Protein AF-A0A537ZJU5-F1 (afdb_monomer)

Foldseek 3Di:
DDDDDDDDDDDDDDDDDDDDDDDDDDDDDDDDDDDDDDDDDDDPDDDDDDDDDDDDDPDPDDDDPDDDDDDDDDDDPDPDPDDDDPPPVVVPPPPPPCDPDDPVQVVVQVVLVVLLVVLQCPDPVHWAWPDWDWDDDPLEIEIETETEDFPPDDPVNQVVSQVSSVVSSCVSPPRYHYDYHYDHDPLQVVLQVQLLVLLVPQPQFDDKDDWHWDQDPQAIETEIETEGAPPDDPVRQVVSVVSSFVSSCVRRVRHPYYHYHYDYPDDPWPWDWDPPPPCPQLQVLLCVLAVHGFPDWTWTQTPQFIEIETEHEDDPPDDPVNQVVSQVSSFVSCCVVCVRHRGYHYHYDD

Solvent-accessible surface area (backbone atoms only — not comparable to full-atom values): 22114 Å² total; per-residue (Å²): 136,87,84,86,89,84,90,84,89,84,82,88,83,89,85,88,84,81,88,83,90,81,84,88,77,91,82,75,93,75,80,79,81,81,81,80,90,85,79,84,78,82,74,79,82,77,83,85,81,74,95,72,92,80,86,81,80,94,68,93,69,81,83,78,85,83,80,79,84,88,81,89,87,78,85,84,83,91,79,83,87,74,92,77,84,75,79,71,66,72,71,73,68,65,76,78,68,84,62,79,74,53,75,69,54,46,52,54,39,52,55,48,46,53,45,35,51,54,35,41,72,69,40,85,78,76,68,54,72,82,41,80,45,68,47,76,60,87,95,34,42,35,37,48,37,32,32,47,39,64,78,76,48,53,73,66,55,48,47,53,53,39,52,51,45,45,49,34,32,34,72,68,37,76,72,45,49,69,47,70,45,80,40,60,40,68,66,51,54,53,49,41,52,52,39,52,56,31,33,65,67,35,82,74,54,75,46,78,45,76,70,43,54,44,78,62,92,90,36,32,36,36,39,34,36,36,27,31,65,63,86,56,51,72,66,60,49,47,53,48,49,54,51,25,42,51,39,23,42,74,74,36,79,74,43,74,44,65,50,79,42,85,40,65,43,74,72,90,58,80,55,41,81,53,79,90,68,84,55,61,70,56,42,50,53,38,25,74,76,68,76,41,66,58,77,41,78,47,45,28,37,41,91,83,32,31,33,38,41,36,31,39,73,45,65,78,85,55,52,68,69,58,53,48,52,51,45,53,51,50,41,51,52,45,45,71,78,33,79,67,42,63,47,64,49,74,45,81,42,101

Secondary structure (DSSP, 8-state):
-------------------------------PPPPPP-----PPPPP---S---PPP---PPPP-------------S--SS----SSGGGS-S----PPPPHHHHHHHHHHHHHHHHHHHT-SS---EEEEEEEEETTEEEEEEEEEE-TTS-HHHHHHHHHHHHHHHHHHSTTEEEEEEEEE-HHHHHHHHHHHHHHHTSTT--EEEEEEEEESSS-EEEEEEEEEETTS-HHHHHHHHHHHHHHHHHH-TTEEEEEEEEEEE-----PEEP-S---HHHHHHHHHHHSS--SEEEEEE-SS-EEEEEEEE--TTS-HHHHHHHHHHHHHHHHHH-TTEEEEEEEEE-

pLDDT: mean 72.36, std 24.66, range [26.44, 96.88]

Radius of gyration: 36.27 Å; Cα contacts (8 Å, |Δi|>4): 405; chains: 1; bounding box: 62×114×112 Å

Nearest PDB structures (foldseek):
  6h5v-assembly1_A  TM=9.365E-01  e=1.140E-04  Magnetospirillum gryphiswaldense
  6vda-assembly1_A-2  TM=8.876E-01  e=3.175E-05  Thermotoga maritima MSB8
  3w8g-assembly1_B  TM=9.034E-01  e=8.409E-05  Magnetospirillum gryphiswaldense MSR-1
  3w65-assembly1_A-2  TM=9.247E-01  e=1.288E-04  Magnetospirillum gryphiswaldense MSR-1
  6han-assembly2_B  TM=8.829E-01  e=1.140E-04  Magnetospirillum gryphiswaldense

Structure (mmCIF, N/CA/C/O backbone):
data_AF-A0A537ZJU5-F1
#
_entry.id   AF-A0A537ZJU5-F1
#
loop_
_atom_site.group_PDB
_atom_site.id
_atom_site.type_symbol
_atom_site.label_atom_id
_atom_site.label_alt_id
_atom_site.labe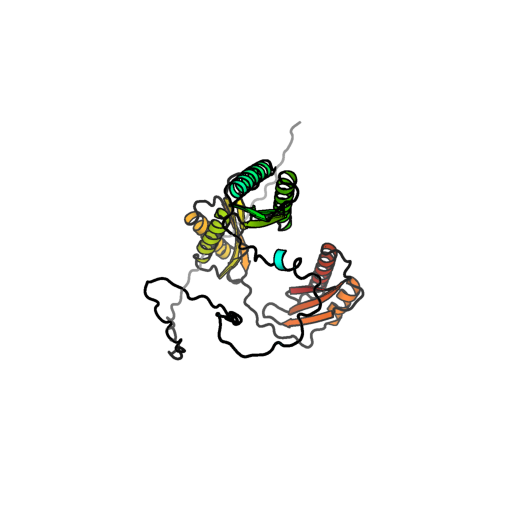l_comp_id
_atom_site.label_asym_id
_atom_site.label_entity_id
_atom_site.label_seq_id
_atom_site.pdbx_PDB_ins_code
_atom_site.Cartn_x
_atom_site.Cartn_y
_atom_site.Cartn_z
_atom_site.occupancy
_atom_site.B_iso_or_equiv
_atom_site.auth_seq_id
_atom_site.auth_comp_id
_atom_site.auth_asym_id
_atom_site.auth_atom_id
_atom_site.pdbx_PDB_model_num
ATOM 1 N N . MET A 1 1 ? 1.804 52.707 14.006 1.00 40.22 1 MET A N 1
ATOM 2 C CA . MET A 1 1 ? 1.531 53.106 15.400 1.00 40.22 1 MET A CA 1
ATOM 3 C C . MET A 1 1 ? 1.468 51.840 16.228 1.00 40.22 1 MET A C 1
ATOM 5 O O . MET A 1 1 ? 0.547 51.056 16.064 1.00 40.22 1 MET A O 1
ATOM 9 N N . ALA A 1 2 ? 2.530 51.597 16.991 1.00 36.91 2 ALA A N 1
ATOM 10 C CA . ALA A 1 2 ? 2.613 50.535 17.981 1.00 36.91 2 ALA A CA 1
ATOM 11 C C . A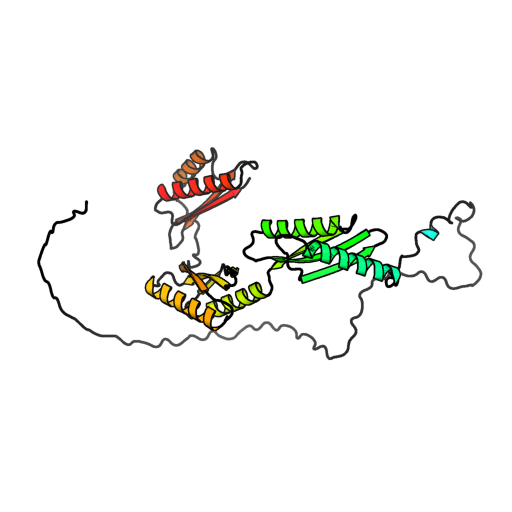LA A 1 2 ? 1.835 50.947 19.239 1.00 36.91 2 ALA A C 1
ATOM 13 O O . ALA A 1 2 ? 1.793 52.134 19.562 1.00 36.91 2 ALA A O 1
ATOM 14 N N . GLY A 1 3 ? 1.251 49.982 19.947 1.00 32.06 3 GLY A N 1
ATOM 15 C CA . GLY A 1 3 ? 0.570 50.247 21.210 1.00 32.06 3 GLY A CA 1
ATOM 16 C C . GLY A 1 3 ? -0.180 49.035 21.742 1.00 32.06 3 GLY A C 1
ATOM 17 O O . GLY A 1 3 ? -1.394 48.963 21.626 1.00 32.06 3 GLY A O 1
ATOM 18 N N . ASN A 1 4 ? 0.560 48.102 22.334 1.00 39.72 4 ASN A N 1
ATOM 19 C CA . ASN A 1 4 ? 0.069 47.287 23.446 1.00 39.72 4 ASN A CA 1
ATOM 20 C C . ASN A 1 4 ? 0.566 47.999 24.720 1.00 39.72 4 ASN A C 1
ATOM 22 O O . ASN A 1 4 ? 1.710 48.473 24.692 1.00 39.72 4 ASN A O 1
ATOM 26 N N . PRO A 1 5 ? -0.233 48.163 25.793 1.00 47.22 5 PRO A N 1
ATOM 27 C CA . PRO A 1 5 ? -0.086 47.226 26.920 1.00 47.22 5 PRO A CA 1
ATOM 28 C C . PRO A 1 5 ? -1.328 47.089 27.836 1.00 47.22 5 PRO A C 1
ATOM 30 O O . PRO A 1 5 ? -2.154 47.991 27.926 1.00 47.22 5 PRO A O 1
ATOM 33 N N . SER A 1 6 ? -1.412 46.008 28.624 1.00 37.28 6 SER A N 1
ATOM 34 C CA . SER A 1 6 ? -1.404 46.065 30.108 1.00 37.28 6 SER A CA 1
ATOM 35 C C . SER A 1 6 ? -1.845 44.749 30.781 1.00 37.28 6 SER A C 1
ATOM 37 O O . SER A 1 6 ? -2.956 44.264 30.626 1.00 37.28 6 SER A O 1
ATOM 39 N N . SER A 1 7 ? -0.890 44.190 31.529 1.00 36.06 7 SER A N 1
ATOM 40 C CA . SER A 1 7 ? -0.964 43.578 32.867 1.00 36.06 7 SER A CA 1
ATOM 41 C C . SER A 1 7 ? -2.297 43.091 33.464 1.00 36.06 7 SER A C 1
ATOM 43 O O . SER A 1 7 ? -3.188 43.886 33.749 1.00 36.06 7 SER A O 1
ATOM 45 N N . GLY A 1 8 ? -2.280 41.837 33.931 1.00 33.62 8 GLY A N 1
ATOM 46 C CA . GLY A 1 8 ? -3.095 41.349 35.048 1.00 33.62 8 GLY A CA 1
ATOM 47 C C . GLY A 1 8 ? -2.398 40.188 35.767 1.00 33.62 8 GLY A C 1
ATOM 48 O O . GLY A 1 8 ? -2.314 39.093 35.225 1.00 33.62 8 GLY A O 1
ATOM 49 N N . ARG A 1 9 ? -1.855 40.452 36.962 1.00 33.62 9 ARG A N 1
ATOM 50 C CA . ARG A 1 9 ? -1.320 39.461 37.914 1.00 33.62 9 ARG A CA 1
ATOM 51 C C . ARG A 1 9 ? -2.465 38.811 38.698 1.00 33.62 9 ARG A C 1
ATOM 53 O O . ARG A 1 9 ? -3.370 39.531 39.111 1.00 33.62 9 ARG A O 1
ATOM 60 N N . LEU A 1 10 ? -2.345 37.521 39.012 1.00 37.66 10 LEU A N 1
ATOM 61 C CA . LEU A 1 10 ? -2.965 36.895 40.184 1.00 37.66 10 LEU A CA 1
ATOM 62 C C . LEU A 1 10 ? -1.945 35.952 40.838 1.00 37.66 10 LEU A C 1
ATOM 64 O O . LEU A 1 10 ? -1.360 35.101 40.171 1.00 37.66 10 LEU A O 1
ATOM 68 N N . ASP A 1 11 ? -1.725 36.183 42.129 1.00 31.42 11 ASP A N 1
ATOM 69 C CA . ASP A 1 11 ? -0.874 35.435 43.054 1.00 31.42 11 ASP A CA 1
ATOM 70 C C . ASP A 1 11 ? -1.682 34.386 43.845 1.00 31.42 11 ASP A C 1
ATOM 72 O O . ASP A 1 11 ? -2.885 34.557 44.048 1.00 31.42 11 ASP A O 1
ATOM 76 N N . ALA A 1 12 ? -0.931 33.423 44.406 1.00 31.89 12 ALA A N 1
ATOM 77 C CA . ALA A 1 12 ? -1.243 32.503 45.517 1.00 31.89 12 ALA A CA 1
ATOM 78 C C . ALA A 1 12 ? -2.181 31.314 45.180 1.00 31.89 12 ALA A C 1
ATOM 80 O O . ALA A 1 12 ? -3.142 31.451 44.443 1.00 31.89 12 ALA A O 1
ATOM 81 N N . ASP A 1 13 ? -1.988 30.085 45.667 1.00 32.59 13 ASP A N 1
ATOM 82 C CA . ASP A 1 13 ? -1.399 29.674 46.939 1.00 32.59 13 ASP A CA 1
ATOM 83 C C . ASP A 1 13 ? -0.992 28.177 46.924 1.00 32.59 13 ASP A C 1
ATOM 85 O O . ASP A 1 13 ? -1.414 27.384 46.081 1.00 32.59 13 ASP A O 1
ATOM 89 N N . ALA A 1 14 ? -0.156 27.814 47.891 1.00 31.52 14 ALA A N 1
ATOM 90 C CA . ALA A 1 14 ? 0.509 26.536 48.129 1.00 31.52 14 ALA A CA 1
ATOM 91 C C . ALA A 1 14 ? -0.417 25.330 48.390 1.00 31.52 14 ALA A C 1
ATOM 93 O O . ALA A 1 14 ? -1.454 25.512 49.015 1.00 31.52 14 ALA A O 1
ATOM 94 N N . ARG A 1 15 ? 0.054 24.092 48.106 1.00 35.16 15 ARG A N 1
ATOM 95 C CA . ARG A 1 15 ? 0.118 22.958 49.073 1.00 35.16 15 ARG A CA 1
ATOM 96 C C . ARG A 1 15 ? 1.213 21.941 48.711 1.00 35.16 15 ARG A C 1
ATOM 98 O O . ARG A 1 15 ? 1.225 21.366 47.630 1.00 35.16 15 ARG A O 1
ATOM 105 N N . ARG A 1 16 ? 2.108 21.714 49.679 1.00 31.73 16 ARG A N 1
ATOM 106 C CA . ARG A 1 16 ? 2.991 20.544 49.825 1.00 31.73 16 ARG A CA 1
ATOM 107 C C . ARG A 1 16 ? 2.192 19.367 50.405 1.00 31.73 16 ARG A C 1
ATOM 109 O O . ARG A 1 16 ? 1.268 19.603 51.181 1.00 31.73 16 ARG A O 1
ATOM 116 N N . GLY A 1 17 ? 2.604 18.134 50.112 1.00 30.00 17 GLY A N 1
ATOM 117 C CA . GLY A 1 17 ? 2.069 16.922 50.741 1.00 30.00 17 GLY A CA 1
ATOM 118 C C . GLY A 1 17 ? 2.852 15.663 50.365 1.00 30.00 17 GLY A C 1
ATOM 119 O O . GLY A 1 17 ? 2.684 15.130 49.279 1.00 30.00 17 GLY A O 1
ATOM 120 N N . ASP A 1 18 ? 3.717 15.257 51.288 1.00 31.12 18 ASP A N 1
ATOM 121 C CA . ASP A 1 18 ? 4.691 14.163 51.316 1.00 31.12 18 ASP A CA 1
ATOM 122 C C . ASP A 1 18 ? 4.265 12.725 50.931 1.00 31.12 18 ASP A C 1
ATOM 124 O O . ASP A 1 18 ? 3.158 12.269 51.203 1.00 31.12 18 ASP A O 1
ATOM 128 N N . LEU A 1 19 ? 5.268 12.008 50.388 1.00 30.84 19 LEU A N 1
ATOM 129 C CA . LEU A 1 19 ? 5.725 10.630 50.669 1.00 30.84 19 LEU A CA 1
ATOM 130 C C . LEU A 1 19 ? 4.770 9.631 51.348 1.00 30.84 19 LEU A C 1
ATOM 132 O O . LEU A 1 19 ? 4.457 9.819 52.515 1.00 30.84 19 LEU A O 1
ATOM 136 N N . VAL A 1 20 ? 4.650 8.424 50.762 1.00 31.94 20 VAL A N 1
ATOM 137 C CA . VAL A 1 20 ? 4.879 7.141 51.474 1.00 31.94 20 VAL A CA 1
ATOM 138 C C . VAL A 1 20 ? 5.415 6.062 50.511 1.00 31.94 20 VAL A C 1
ATOM 140 O O . VAL A 1 20 ? 4.747 5.638 49.574 1.00 31.94 20 VAL A O 1
ATOM 143 N N . ARG A 1 21 ? 6.630 5.572 50.802 1.00 30.78 21 ARG A N 1
ATOM 144 C CA . ARG A 1 21 ? 7.165 4.258 50.395 1.00 30.78 21 ARG A CA 1
ATOM 145 C C . ARG A 1 21 ? 6.386 3.140 51.091 1.00 30.78 21 ARG A C 1
ATOM 147 O O . ARG A 1 21 ? 6.253 3.228 52.307 1.00 30.78 21 ARG A O 1
ATOM 154 N N . ALA A 1 22 ? 6.119 2.017 50.421 1.00 28.95 22 ALA A N 1
ATOM 155 C CA . ALA A 1 22 ? 6.292 0.694 51.039 1.00 28.95 22 ALA A CA 1
ATOM 156 C C . ALA A 1 22 ? 6.079 -0.485 50.073 1.00 28.95 22 ALA A C 1
ATOM 158 O O . ALA A 1 22 ? 4.985 -0.696 49.575 1.00 28.95 22 ALA A O 1
ATOM 159 N N . ARG A 1 23 ? 7.130 -1.316 50.039 1.00 30.62 23 ARG A N 1
ATOM 160 C CA . ARG A 1 23 ? 7.135 -2.788 50.101 1.00 30.62 23 ARG A CA 1
ATOM 161 C C . ARG A 1 23 ? 6.710 -3.569 48.861 1.00 30.62 23 ARG A C 1
ATOM 163 O O . ARG A 1 23 ? 5.580 -3.524 48.404 1.00 30.62 23 ARG A O 1
ATOM 170 N N . GLY A 1 24 ? 7.678 -4.353 48.393 1.00 27.22 24 GLY A N 1
ATOM 171 C CA . GLY A 1 24 ? 7.454 -5.411 47.434 1.00 27.22 24 GLY A CA 1
ATOM 172 C C . GLY A 1 24 ? 6.956 -6.690 48.080 1.00 27.22 24 GLY A C 1
ATOM 173 O O . GLY A 1 24 ? 6.956 -6.830 49.299 1.00 27.22 24 GLY A O 1
ATOM 174 N N . ASP A 1 25 ? 6.656 -7.637 47.204 1.00 31.52 25 ASP A N 1
ATOM 175 C CA . ASP A 1 25 ? 6.570 -9.046 47.523 1.00 31.52 25 ASP A CA 1
ATOM 176 C C . ASP A 1 25 ? 7.204 -9.847 46.384 1.00 31.52 25 ASP A C 1
ATOM 178 O O . ASP A 1 25 ? 6.814 -9.782 45.219 1.00 31.52 25 ASP A O 1
ATOM 182 N N . ARG A 1 26 ? 8.235 -10.611 46.756 1.00 32.78 26 ARG A N 1
ATOM 183 C CA . ARG A 1 26 ? 8.666 -11.808 46.035 1.00 32.78 26 ARG A CA 1
ATOM 184 C C . ARG A 1 26 ? 7.498 -12.784 46.061 1.00 32.78 26 ARG A C 1
ATOM 186 O O . ARG A 1 26 ? 6.978 -12.993 47.148 1.00 32.78 26 ARG A O 1
ATOM 193 N N . VAL A 1 27 ? 7.212 -13.491 44.964 1.00 30.20 27 VAL A N 1
ATOM 194 C CA . VAL A 1 27 ? 6.796 -14.906 45.021 1.00 30.20 27 VAL A CA 1
ATOM 195 C C . VAL A 1 27 ? 6.751 -15.554 43.622 1.00 30.20 27 VAL A C 1
ATOM 197 O O . VAL A 1 27 ? 5.966 -15.189 42.759 1.00 30.20 27 VAL A O 1
ATOM 200 N N . ARG A 1 28 ? 7.584 -16.599 43.499 1.00 33.75 28 ARG A N 1
ATOM 201 C CA . ARG A 1 28 ? 7.429 -17.848 42.724 1.00 33.75 28 ARG A CA 1
ATOM 202 C C . ARG A 1 28 ? 7.565 -17.821 41.198 1.00 33.75 28 ARG A C 1
ATOM 204 O O . ARG A 1 28 ? 6.594 -17.787 40.452 1.00 33.75 28 ARG A O 1
ATOM 211 N N . ASP A 1 29 ? 8.810 -18.078 40.799 1.00 34.44 29 ASP A N 1
ATOM 212 C CA . ASP A 1 29 ? 9.218 -19.195 39.933 1.00 34.44 29 ASP A CA 1
ATOM 213 C C . ASP A 1 29 ? 8.097 -20.228 39.677 1.00 34.44 29 ASP A C 1
ATOM 215 O O . ASP A 1 29 ? 7.763 -21.055 40.535 1.00 34.44 29 ASP A O 1
ATOM 219 N N . ARG A 1 30 ? 7.491 -20.152 38.487 1.00 35.62 30 ARG A N 1
ATOM 220 C CA . ARG A 1 30 ? 6.642 -21.206 37.930 1.00 35.62 30 ARG A CA 1
ATOM 221 C C . ARG A 1 30 ? 7.430 -21.922 36.845 1.00 35.62 30 ARG A C 1
ATOM 223 O O . ARG A 1 30 ? 7.590 -21.438 35.727 1.00 35.62 30 ARG A O 1
ATOM 230 N N . ARG A 1 31 ? 7.887 -23.114 37.223 1.00 32.75 31 ARG A N 1
ATOM 231 C CA . ARG A 1 31 ? 8.401 -24.166 36.350 1.00 32.75 31 ARG A CA 1
ATOM 232 C C . ARG A 1 31 ? 7.519 -24.322 35.110 1.00 32.75 31 ARG A C 1
ATOM 234 O O . ARG A 1 31 ? 6.306 -24.496 35.219 1.00 32.75 31 ARG A O 1
ATOM 241 N N . ARG A 1 32 ? 8.169 -24.297 33.946 1.00 32.56 32 ARG A N 1
ATOM 242 C CA . ARG A 1 32 ? 7.607 -24.683 32.647 1.00 32.56 32 ARG A CA 1
ATOM 243 C C . ARG A 1 32 ? 7.070 -26.123 32.717 1.00 32.56 32 ARG A C 1
ATOM 245 O O . ARG A 1 32 ? 7.815 -26.994 33.171 1.00 32.56 32 ARG A O 1
ATOM 252 N N . PRO A 1 33 ? 5.853 -26.411 32.233 1.00 34.31 33 PRO A N 1
ATOM 253 C CA . PRO A 1 33 ? 5.479 -27.770 31.881 1.00 34.31 33 PRO A CA 1
ATOM 254 C C . PRO A 1 33 ? 6.109 -28.124 30.527 1.00 34.31 33 PRO A C 1
ATOM 256 O O . PRO A 1 33 ? 5.927 -27.409 29.542 1.00 34.31 33 PRO A O 1
ATOM 259 N N . GLN A 1 34 ? 6.880 -29.212 30.496 1.00 39.62 34 GLN A N 1
ATOM 260 C CA . GLN A 1 34 ? 7.222 -29.908 29.256 1.00 39.62 34 GLN A CA 1
ATOM 261 C C . GLN A 1 34 ? 5.937 -30.492 28.651 1.00 39.62 34 GLN A C 1
ATOM 263 O O . GLN A 1 34 ? 5.176 -31.110 29.395 1.00 39.62 34 GLN A O 1
ATOM 268 N N . PRO A 1 35 ? 5.693 -30.350 27.340 1.00 37.34 35 PRO A N 1
ATOM 269 C CA . PRO A 1 35 ? 4.813 -31.253 26.630 1.00 37.34 35 PRO A CA 1
ATOM 270 C C . PRO A 1 35 ? 5.600 -32.462 26.125 1.00 37.34 35 PRO A C 1
ATOM 272 O O . PRO A 1 35 ? 6.689 -32.350 25.556 1.00 37.34 35 PRO A O 1
ATOM 275 N N . ASP A 1 36 ? 4.996 -33.608 26.391 1.00 32.75 36 ASP A N 1
ATOM 276 C CA . ASP A 1 36 ? 5.442 -34.951 26.089 1.00 32.75 36 ASP A CA 1
ATOM 277 C C . ASP A 1 36 ? 5.722 -35.176 24.601 1.00 32.75 36 ASP A C 1
ATOM 279 O O . ASP A 1 36 ? 5.060 -34.646 23.706 1.00 32.75 36 ASP A O 1
ATOM 283 N N . GLY A 1 37 ? 6.720 -36.020 24.348 1.00 30.86 37 GLY A N 1
ATOM 284 C CA . GLY A 1 37 ? 7.001 -36.543 23.026 1.00 30.86 37 GLY A CA 1
ATOM 285 C C . GLY A 1 37 ? 5.883 -37.453 22.524 1.00 30.86 37 GLY A C 1
ATOM 286 O O . GLY A 1 37 ? 5.335 -38.267 23.262 1.00 30.86 37 GLY A O 1
ATOM 287 N N . GLY A 1 38 ? 5.616 -37.365 21.223 1.00 27.36 38 GLY A N 1
ATOM 288 C CA . GLY A 1 38 ? 4.848 -38.374 20.503 1.00 27.36 38 GLY A CA 1
ATOM 289 C C . GLY A 1 38 ? 3.992 -37.791 19.392 1.00 27.36 38 GLY A C 1
ATOM 290 O O . GLY A 1 38 ? 2.831 -37.496 19.622 1.00 27.36 38 GLY A O 1
ATOM 291 N N . LEU A 1 39 ? 4.569 -37.624 18.198 1.00 31.94 39 LEU A N 1
ATOM 292 C CA . LEU A 1 39 ? 4.181 -38.321 16.957 1.00 31.94 39 LEU A CA 1
ATOM 293 C C . LEU A 1 39 ? 4.924 -37.661 15.777 1.00 31.94 39 LEU A C 1
ATOM 295 O O . LEU A 1 39 ? 4.363 -36.889 15.005 1.00 31.94 39 LEU A O 1
ATOM 299 N N . LEU A 1 40 ? 6.221 -37.951 15.627 1.00 31.72 40 LEU A N 1
ATOM 300 C CA . LEU A 1 40 ? 6.900 -37.698 14.356 1.00 31.72 40 LEU A CA 1
ATOM 301 C C . LEU A 1 40 ? 6.369 -38.719 13.349 1.00 31.72 40 LEU A C 1
ATOM 303 O O . LEU A 1 40 ? 6.771 -39.885 13.349 1.00 31.72 40 LEU A O 1
ATOM 307 N N . ALA A 1 41 ? 5.433 -38.281 12.510 1.00 32.25 41 ALA A N 1
ATOM 308 C CA . ALA A 1 41 ? 5.103 -38.982 11.285 1.00 32.25 41 ALA A CA 1
ATOM 309 C C . ALA A 1 41 ? 6.393 -39.114 10.463 1.00 32.25 41 ALA A C 1
ATOM 311 O O . ALA A 1 41 ? 7.006 -38.126 10.061 1.00 32.25 41 ALA A O 1
ATOM 312 N N . ARG A 1 42 ? 6.829 -40.361 10.279 1.00 31.44 42 ARG A N 1
ATOM 313 C CA . ARG A 1 42 ? 7.941 -40.741 9.411 1.00 31.44 42 ARG A CA 1
ATOM 314 C C . ARG A 1 42 ? 7.626 -40.292 7.983 1.00 31.44 42 ARG A C 1
ATOM 316 O O . ARG A 1 42 ? 6.893 -40.974 7.273 1.00 31.44 42 ARG A O 1
ATOM 323 N N . LEU A 1 43 ? 8.184 -39.158 7.573 1.00 32.25 43 LEU A N 1
ATOM 324 C CA . LEU A 1 43 ? 8.333 -38.818 6.162 1.00 32.25 43 LEU A CA 1
ATOM 325 C C . LEU A 1 43 ? 9.276 -39.855 5.524 1.00 32.25 43 LEU A C 1
ATOM 327 O O . LEU A 1 43 ? 10.327 -40.143 6.107 1.00 32.25 43 LEU A O 1
ATOM 331 N N . PRO A 1 44 ? 8.932 -40.461 4.375 1.00 33.69 44 PRO A N 1
ATOM 332 C CA . PRO A 1 44 ? 9.869 -41.314 3.663 1.00 33.69 44 PRO A CA 1
ATOM 333 C C . PRO A 1 44 ? 11.056 -40.475 3.175 1.00 33.69 44 PRO A C 1
ATOM 335 O O . PRO A 1 44 ? 10.884 -39.369 2.665 1.00 33.69 44 PRO A O 1
ATOM 338 N N . ALA A 1 45 ? 12.257 -41.019 3.362 1.00 32.56 45 ALA A N 1
ATOM 339 C CA . ALA A 1 45 ? 13.509 -40.434 2.911 1.00 32.56 45 ALA A CA 1
ATOM 340 C C . ALA A 1 45 ? 13.459 -40.121 1.407 1.00 32.56 45 ALA A C 1
ATOM 342 O O . ALA A 1 45 ? 13.134 -40.985 0.590 1.00 32.56 45 ALA A O 1
ATOM 343 N N . LEU A 1 46 ? 13.794 -38.880 1.055 1.00 32.28 46 LEU A N 1
ATOM 344 C CA . LEU A 1 46 ? 14.105 -38.487 -0.315 1.00 32.28 46 LEU A CA 1
ATOM 345 C C . LEU A 1 46 ? 15.389 -39.216 -0.750 1.00 32.28 46 LEU A C 1
ATOM 347 O O . LEU A 1 46 ? 16.338 -39.258 0.035 1.00 32.28 46 LEU A O 1
ATOM 351 N N . PRO A 1 47 ? 15.458 -39.790 -1.963 1.00 32.34 47 PRO A N 1
ATOM 352 C CA . PRO A 1 47 ? 16.699 -40.362 -2.457 1.00 32.34 47 PRO A CA 1
ATOM 353 C C . PRO A 1 47 ? 17.711 -39.246 -2.744 1.00 32.34 47 PRO A C 1
ATOM 355 O O . PRO A 1 47 ? 17.444 -38.325 -3.517 1.00 32.34 47 PRO A O 1
ATOM 358 N N . GLU A 1 48 ? 18.882 -39.355 -2.122 1.00 31.02 48 GLU A N 1
ATOM 359 C CA . GLU A 1 48 ? 20.072 -38.565 -2.426 1.00 31.02 48 GLU A CA 1
ATOM 360 C C . GLU A 1 48 ? 20.471 -38.797 -3.895 1.00 31.02 48 GLU A C 1
ATOM 362 O O . GLU A 1 48 ? 20.885 -39.894 -4.274 1.00 31.02 48 GLU A O 1
ATOM 367 N N . CYS A 1 49 ? 20.333 -37.779 -4.749 1.00 30.22 49 CYS A N 1
ATOM 368 C CA . CYS A 1 49 ? 20.903 -37.804 -6.095 1.00 30.22 49 CYS A CA 1
ATOM 369 C C . CYS A 1 49 ? 22.339 -37.282 -6.044 1.00 30.22 49 CYS A C 1
ATOM 371 O O . CYS A 1 49 ? 22.583 -36.082 -5.917 1.00 30.22 49 CYS A O 1
ATOM 373 N N . GLY A 1 50 ? 23.279 -38.220 -6.152 1.00 30.67 50 GLY A N 1
ATOM 374 C CA . GLY A 1 50 ? 24.680 -37.952 -6.441 1.00 30.67 50 GLY A CA 1
ATOM 375 C C . GLY A 1 50 ? 24.876 -37.311 -7.818 1.00 30.67 50 GLY A C 1
ATOM 376 O O . GLY A 1 50 ? 24.068 -37.456 -8.734 1.00 30.67 50 GLY A O 1
ATOM 377 N N . ALA A 1 51 ? 25.979 -36.581 -7.934 1.00 33.12 51 ALA A N 1
ATOM 378 C CA . ALA A 1 51 ? 26.407 -35.858 -9.117 1.00 33.12 51 ALA A CA 1
ATOM 379 C C . ALA A 1 51 ? 26.592 -36.760 -10.354 1.00 33.12 51 ALA A C 1
ATOM 381 O O . ALA A 1 51 ? 27.478 -37.608 -10.369 1.00 33.12 51 ALA A O 1
ATOM 382 N N . ALA A 1 52 ? 25.788 -36.529 -11.394 1.00 32.59 52 ALA A N 1
ATOM 383 C CA . ALA A 1 52 ? 26.132 -36.558 -12.823 1.00 32.59 52 ALA A CA 1
ATOM 384 C C . ALA A 1 52 ? 24.838 -36.341 -13.626 1.00 32.59 52 ALA A C 1
ATOM 386 O O . ALA A 1 52 ? 23.807 -36.938 -13.328 1.00 32.59 52 ALA A O 1
ATOM 387 N N . GLY A 1 53 ? 24.876 -35.435 -14.602 1.00 32.09 53 GLY A N 1
ATOM 388 C CA . GLY A 1 53 ? 23.706 -35.026 -15.372 1.00 32.09 53 GLY A CA 1
ATOM 389 C C . GLY A 1 53 ? 23.114 -36.132 -16.246 1.00 32.09 53 GLY A C 1
ATOM 390 O O . GLY A 1 53 ? 23.847 -36.954 -16.776 1.00 32.09 53 GLY A O 1
ATOM 391 N N . GLU A 1 54 ? 21.784 -36.101 -16.376 1.00 28.73 54 GLU A N 1
ATOM 392 C CA . GLU A 1 54 ? 20.975 -36.280 -17.598 1.00 28.73 54 GLU A CA 1
ATOM 393 C C . GLU A 1 54 ? 19.525 -36.621 -17.192 1.00 28.73 54 GLU A C 1
ATOM 395 O O . GLU A 1 54 ? 19.198 -37.748 -16.825 1.00 28.73 54 GLU A O 1
ATOM 400 N N . CYS A 1 55 ? 18.620 -35.635 -17.249 1.00 26.44 55 CYS A N 1
ATOM 401 C CA . CYS A 1 55 ? 17.184 -35.872 -17.075 1.00 26.44 55 CYS A CA 1
ATOM 402 C C . CYS A 1 55 ? 16.581 -36.470 -18.356 1.00 26.44 55 CYS A C 1
ATOM 404 O O . CYS A 1 55 ? 16.625 -35.862 -19.428 1.00 26.44 55 CYS A O 1
ATOM 406 N N . ALA A 1 56 ? 15.967 -37.648 -18.230 1.00 28.27 56 ALA A N 1
ATOM 407 C CA . ALA A 1 56 ? 15.236 -38.326 -19.296 1.00 28.27 56 ALA A CA 1
ATOM 408 C C . ALA A 1 56 ? 13.976 -37.538 -19.728 1.00 28.27 56 ALA A C 1
ATOM 410 O O . ALA A 1 56 ? 13.193 -37.121 -18.870 1.00 28.27 56 ALA A O 1
ATOM 411 N N . PRO A 1 57 ? 13.700 -37.363 -21.037 1.00 33.97 57 PRO A N 1
ATOM 412 C CA . PRO A 1 57 ? 12.482 -36.699 -21.480 1.00 33.97 57 PRO A CA 1
ATOM 413 C C . PRO A 1 57 ? 11.297 -37.675 -21.543 1.00 33.97 57 PRO A C 1
ATOM 415 O O . PRO A 1 57 ? 11.306 -38.648 -22.301 1.00 33.97 57 PRO A O 1
ATOM 418 N N . LEU A 1 58 ? 10.216 -37.343 -20.830 1.00 29.72 58 LEU A N 1
ATOM 419 C CA . LEU A 1 58 ? 8.870 -37.850 -21.102 1.00 29.72 58 LEU A CA 1
ATOM 420 C C . LEU A 1 58 ? 8.463 -37.446 -22.530 1.00 29.72 58 LEU A C 1
ATOM 422 O O . LEU A 1 58 ? 8.066 -36.314 -22.795 1.00 29.72 58 LEU A O 1
ATOM 426 N N . ARG A 1 59 ? 8.567 -38.383 -23.477 1.00 34.28 59 ARG A N 1
ATOM 427 C CA . ARG A 1 59 ? 7.943 -38.278 -24.802 1.00 34.28 59 ARG A CA 1
ATOM 428 C C . ARG A 1 59 ? 7.124 -39.530 -25.075 1.00 34.28 59 ARG A C 1
ATOM 430 O O . ARG A 1 59 ? 7.660 -40.538 -25.527 1.00 34.28 59 ARG A O 1
ATOM 437 N N . GLN A 1 60 ? 5.810 -39.431 -24.891 1.00 34.47 60 GLN A N 1
ATOM 438 C CA . GLN A 1 60 ? 4.880 -40.302 -25.602 1.00 34.47 60 GLN A CA 1
ATOM 439 C C . GLN A 1 60 ? 5.001 -39.979 -27.098 1.00 34.47 60 GLN A C 1
ATOM 441 O O . GLN A 1 60 ? 4.564 -38.932 -27.572 1.00 34.47 60 GLN A O 1
ATOM 446 N N . ARG A 1 61 ? 5.687 -40.851 -27.840 1.00 34.19 61 ARG A N 1
ATOM 447 C CA . ARG A 1 61 ? 5.700 -40.844 -29.305 1.00 34.19 61 ARG A CA 1
ATOM 448 C C . ARG A 1 61 ? 4.521 -41.693 -29.790 1.00 34.19 61 ARG A C 1
ATOM 450 O O . ARG A 1 61 ? 4.448 -42.848 -29.375 1.00 34.19 61 ARG A O 1
ATOM 457 N N . PRO A 1 62 ? 3.655 -41.220 -30.702 1.00 34.66 62 PRO A N 1
ATOM 458 C CA . PRO A 1 62 ? 2.851 -42.148 -31.481 1.00 34.66 62 PRO A CA 1
ATOM 459 C C . PRO A 1 62 ? 3.780 -42.967 -32.388 1.00 34.66 62 PRO A C 1
ATOM 461 O O . PRO A 1 62 ? 4.795 -42.468 -32.889 1.00 34.66 62 PRO A O 1
ATOM 464 N N . ALA A 1 63 ? 3.442 -44.246 -32.538 1.00 33.47 63 ALA A N 1
ATOM 465 C CA . ALA A 1 63 ? 4.204 -45.243 -33.273 1.00 33.47 63 ALA A CA 1
ATOM 466 C C . ALA A 1 63 ? 4.588 -44.753 -34.679 1.00 33.47 63 ALA A C 1
ATOM 468 O O . ALA A 1 63 ? 3.744 -44.335 -35.473 1.00 33.47 63 ALA A O 1
ATOM 469 N N . ARG A 1 64 ? 5.884 -44.828 -34.995 1.00 32.94 64 ARG A N 1
ATOM 470 C CA . ARG A 1 64 ? 6.355 -44.771 -36.378 1.00 32.94 64 ARG A CA 1
ATOM 471 C C . ARG A 1 64 ? 5.980 -46.094 -37.038 1.00 32.94 64 ARG A C 1
ATOM 473 O O . ARG A 1 64 ? 6.392 -47.147 -36.565 1.00 32.94 64 ARG A O 1
ATOM 480 N N . LEU A 1 65 ? 5.210 -46.031 -38.118 1.00 31.52 65 LEU A N 1
ATOM 481 C CA . LEU A 1 65 ? 5.117 -47.127 -39.075 1.00 31.52 65 LEU A CA 1
ATOM 482 C C . LEU A 1 65 ? 6.434 -47.157 -39.858 1.00 31.52 65 LEU A C 1
ATOM 484 O O . LEU A 1 65 ? 6.654 -46.325 -40.738 1.00 31.52 65 LEU A O 1
ATOM 488 N N . ASP A 1 66 ? 7.322 -48.078 -39.488 1.00 30.92 66 ASP A N 1
ATOM 489 C CA . ASP A 1 66 ? 8.475 -48.455 -40.301 1.00 30.92 66 ASP A CA 1
ATOM 490 C C . ASP A 1 66 ? 7.981 -49.234 -41.526 1.00 30.92 66 ASP A C 1
ATOM 492 O O . ASP A 1 66 ? 7.357 -50.286 -41.409 1.00 30.92 66 ASP A O 1
ATOM 496 N N . CYS A 1 67 ? 8.264 -48.718 -42.719 1.00 30.78 67 CYS A N 1
ATOM 497 C CA . CYS A 1 67 ? 8.180 -49.473 -43.966 1.00 30.78 67 CYS A CA 1
ATOM 498 C C . CYS A 1 67 ? 9.597 -49.564 -44.537 1.00 30.78 67 CYS A C 1
ATOM 500 O O . CYS A 1 67 ? 10.056 -48.654 -45.227 1.00 30.78 67 CYS A O 1
ATOM 502 N N . GLY A 1 68 ? 10.300 -50.642 -44.181 1.00 33.03 68 GLY A N 1
ATOM 503 C CA . GLY A 1 68 ? 11.539 -51.068 -44.834 1.00 33.03 68 GLY A CA 1
ATOM 504 C C . GLY A 1 68 ? 11.267 -51.757 -46.182 1.00 33.03 68 GLY A C 1
ATOM 505 O O . GLY A 1 68 ? 10.119 -52.107 -46.467 1.00 33.03 68 GLY A O 1
ATOM 506 N N . PRO A 1 69 ? 12.295 -51.931 -47.030 1.00 41.62 69 PRO A N 1
ATOM 507 C CA . PRO A 1 69 ? 12.128 -52.347 -48.416 1.00 41.62 69 PRO A CA 1
ATOM 508 C C . PRO A 1 69 ? 11.952 -53.867 -48.564 1.00 41.62 69 PRO A C 1
ATOM 510 O O . PRO A 1 69 ? 12.554 -54.649 -47.836 1.00 41.62 69 PRO A O 1
ATOM 513 N N . ASP A 1 70 ? 11.149 -54.233 -49.564 1.00 37.16 70 ASP A N 1
ATOM 514 C CA . ASP A 1 70 ? 11.081 -55.508 -50.285 1.00 37.16 70 ASP A CA 1
ATOM 515 C C . ASP A 1 70 ? 10.976 -56.828 -49.502 1.00 37.16 70 ASP A C 1
ATOM 517 O O . ASP A 1 70 ? 11.954 -57.367 -48.989 1.00 37.16 70 ASP A O 1
ATOM 521 N N . ARG A 1 71 ? 9.805 -57.474 -49.629 1.00 32.66 71 ARG A N 1
ATOM 522 C CA . ARG A 1 71 ? 9.702 -58.866 -50.106 1.00 32.66 71 ARG A CA 1
ATOM 523 C C . ARG A 1 71 ? 8.307 -59.151 -50.674 1.00 32.66 71 ARG A C 1
ATOM 525 O O . ARG A 1 71 ? 7.288 -58.723 -50.144 1.00 32.66 71 ARG A O 1
ATOM 532 N N . ALA A 1 72 ? 8.319 -59.829 -51.815 1.00 39.81 72 ALA A N 1
ATOM 533 C CA . ALA A 1 72 ? 7.221 -60.038 -52.744 1.00 39.81 72 ALA A CA 1
ATOM 534 C C . ALA A 1 72 ? 6.012 -60.779 -52.149 1.00 39.81 72 ALA A C 1
ATOM 536 O O . ALA A 1 72 ? 6.172 -61.782 -51.459 1.00 39.81 72 ALA A O 1
ATOM 537 N N . GLY A 1 73 ? 4.806 -60.341 -52.528 1.00 47.06 73 GLY A N 1
ATOM 538 C CA . GLY A 1 73 ? 3.589 -61.149 -52.406 1.00 47.06 73 GLY A CA 1
ATOM 539 C C . GLY A 1 73 ? 2.468 -60.561 -51.551 1.00 47.06 73 GLY A C 1
ATOM 540 O O . GLY A 1 73 ? 1.998 -61.223 -50.637 1.00 47.06 73 GLY A O 1
ATOM 541 N N . ALA A 1 74 ? 1.962 -59.369 -51.878 1.00 33.53 74 ALA A N 1
ATOM 542 C CA . ALA A 1 74 ? 0.609 -58.972 -51.480 1.00 33.53 74 ALA A CA 1
ATOM 543 C C . ALA A 1 74 ? -0.014 -58.058 -52.545 1.00 33.53 74 ALA A C 1
ATOM 545 O O . ALA A 1 74 ? 0.570 -57.058 -52.957 1.00 33.53 74 ALA A O 1
ATOM 546 N N . ARG A 1 75 ? -1.191 -58.455 -53.036 1.00 37.22 75 ARG A N 1
ATOM 547 C CA . ARG A 1 75 ? -1.981 -57.749 -54.055 1.00 37.22 75 ARG A CA 1
ATOM 548 C C . ARG A 1 75 ? -2.591 -56.453 -53.480 1.00 37.22 75 ARG A C 1
ATOM 550 O O . ARG A 1 75 ? -2.865 -56.396 -52.283 1.00 37.22 75 ARG A O 1
ATOM 557 N N . PRO A 1 76 ? -2.819 -55.421 -54.313 1.00 38.19 76 PRO A N 1
ATOM 558 C CA . PRO A 1 76 ? -3.093 -54.055 -53.871 1.00 38.19 76 PRO A CA 1
ATOM 559 C C . PRO A 1 76 ? -4.546 -53.838 -53.423 1.00 38.19 76 PRO A C 1
ATOM 561 O O . PRO A 1 76 ? -5.492 -54.240 -54.098 1.00 38.19 76 PRO A O 1
ATOM 564 N N . CYS A 1 77 ? -4.727 -53.100 -52.329 1.00 32.94 77 CYS A N 1
ATOM 565 C CA . CYS A 1 77 ? -6.017 -52.569 -51.895 1.00 32.94 77 CYS A CA 1
ATOM 566 C C . CYS A 1 77 ? -6.294 -51.218 -52.604 1.00 32.94 77 CYS A C 1
ATOM 568 O O . CYS A 1 77 ? -5.844 -50.149 -52.197 1.00 32.94 77 CYS A O 1
ATOM 570 N N . GLY A 1 78 ? -6.984 -51.299 -53.744 1.00 42.59 78 GLY A N 1
ATOM 571 C CA . GLY A 1 78 ? -8.193 -50.528 -54.085 1.00 42.59 78 GLY A CA 1
ATOM 572 C C . GLY A 1 78 ? -8.238 -48.993 -54.195 1.00 42.59 78 GLY A C 1
ATOM 573 O O . GLY A 1 78 ? -9.248 -48.514 -54.699 1.00 42.59 78 GLY A O 1
ATOM 574 N N . VAL A 1 79 ? -7.244 -48.193 -53.783 1.00 43.53 79 VAL A N 1
ATOM 575 C CA . VAL A 1 79 ? -7.383 -46.708 -53.782 1.00 43.53 79 VAL A CA 1
ATOM 576 C C . VAL A 1 79 ? -6.172 -46.004 -54.405 1.00 43.53 79 VAL A C 1
ATOM 578 O O . VAL A 1 79 ? -5.555 -45.136 -53.800 1.00 43.53 79 VAL A O 1
ATOM 581 N N . CYS A 1 80 ? -5.791 -46.380 -55.629 1.00 37.72 80 CYS A N 1
ATOM 582 C CA . CYS A 1 80 ? -4.754 -45.665 -56.397 1.00 37.72 80 CYS A CA 1
ATOM 583 C C . CYS A 1 80 ? -5.006 -45.625 -57.918 1.00 37.72 80 CYS A C 1
ATOM 585 O O . CYS A 1 80 ? -4.066 -45.498 -58.695 1.00 37.72 80 CYS A O 1
ATOM 587 N N . THR A 1 81 ? -6.259 -45.700 -58.380 1.00 41.66 81 THR A N 1
ATOM 588 C CA . THR A 1 81 ? -6.582 -45.719 -59.826 1.00 41.66 81 THR A CA 1
ATOM 589 C C . THR A 1 81 ? -7.530 -44.616 -60.290 1.00 41.66 81 THR A C 1
ATOM 591 O O . THR A 1 81 ? -8.263 -44.793 -61.258 1.00 41.66 81 THR A O 1
ATOM 594 N N . ARG A 1 82 ? -7.465 -43.429 -59.678 1.00 39.88 82 ARG A N 1
ATOM 595 C CA . ARG A 1 82 ? -7.842 -42.173 -60.351 1.00 39.88 82 ARG A CA 1
ATOM 596 C C . ARG A 1 82 ? -6.838 -41.094 -59.980 1.00 39.88 82 ARG A C 1
ATOM 598 O O . ARG A 1 82 ? -6.920 -40.476 -58.925 1.00 39.88 82 ARG A O 1
ATOM 605 N N . GLY A 1 83 ? -5.837 -40.928 -60.840 1.00 49.53 83 GLY A N 1
ATOM 606 C CA . GLY A 1 83 ? -4.890 -39.832 -60.741 1.00 49.53 83 GLY A CA 1
ATOM 607 C C . GLY A 1 83 ? -5.629 -38.505 -60.829 1.00 49.53 83 GLY A C 1
ATOM 608 O O . GLY A 1 83 ? -6.270 -38.247 -61.836 1.00 49.53 83 GLY A O 1
ATOM 609 N N . LEU A 1 84 ? -5.548 -37.699 -59.769 1.00 45.16 84 LEU A N 1
ATOM 610 C CA . LEU A 1 84 ? -5.683 -36.242 -59.776 1.00 45.16 84 LEU A CA 1
ATOM 611 C C . LEU A 1 84 ? -5.275 -35.706 -58.388 1.00 45.16 84 LEU A C 1
ATOM 613 O O . LEU A 1 84 ? -5.930 -35.947 -57.383 1.00 45.16 84 LEU A O 1
ATOM 617 N N . ARG A 1 85 ? -4.163 -34.956 -58.376 1.00 45.44 85 ARG A N 1
ATOM 618 C CA . ARG A 1 85 ? -3.720 -33.987 -57.349 1.00 45.44 85 ARG A CA 1
ATOM 619 C C . ARG A 1 85 ? -3.438 -34.503 -55.925 1.00 45.44 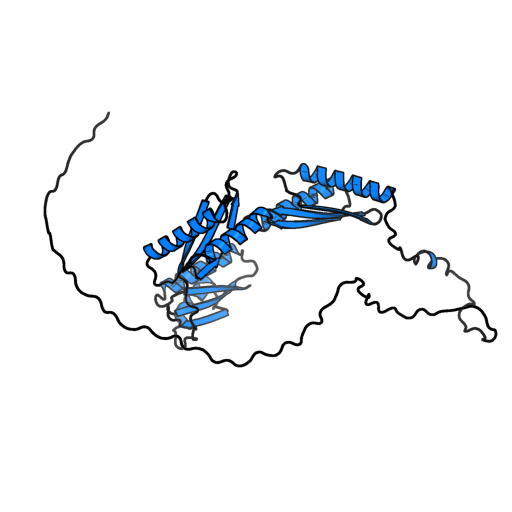85 ARG A C 1
ATOM 621 O O . ARG A 1 85 ? -4.113 -34.132 -54.978 1.00 45.44 85 ARG A O 1
ATOM 628 N N . CYS A 1 86 ? -2.290 -35.162 -55.737 1.00 36.44 86 CYS A N 1
ATOM 629 C CA . CYS A 1 86 ? -1.635 -35.252 -54.416 1.00 36.44 86 CYS A CA 1
ATOM 630 C C . CYS A 1 86 ? -0.272 -34.519 -54.346 1.00 36.44 86 CYS A C 1
ATOM 632 O O . CYS A 1 86 ? 0.499 -34.699 -53.405 1.00 36.44 86 CYS A O 1
ATOM 634 N N . GLY A 1 87 ? 0.030 -33.662 -55.334 1.00 38.16 87 GLY A N 1
ATOM 635 C CA . GLY A 1 87 ? 1.244 -32.829 -55.374 1.00 38.16 87 GLY A CA 1
ATOM 636 C C . GLY A 1 87 ? 1.151 -31.498 -54.610 1.00 38.16 87 GLY A C 1
ATOM 637 O O . GLY A 1 87 ? 2.161 -30.813 -54.461 1.00 38.16 87 GLY A O 1
ATOM 638 N N . ALA A 1 88 ? -0.035 -31.118 -54.119 1.00 41.34 88 ALA A N 1
ATOM 639 C CA . ALA A 1 88 ? -0.244 -29.854 -53.404 1.00 41.34 88 ALA A CA 1
ATOM 640 C C . ALA A 1 88 ? -0.087 -29.982 -51.876 1.00 41.34 88 ALA A C 1
ATOM 642 O O . ALA A 1 88 ? 0.387 -29.053 -51.234 1.00 41.34 88 ALA A O 1
ATOM 643 N N . VAL A 1 89 ? -0.388 -31.147 -51.290 1.00 40.06 89 VAL A N 1
ATOM 644 C CA . VAL A 1 89 ? -0.353 -31.327 -49.822 1.00 40.06 89 VAL A CA 1
ATOM 645 C C . VAL A 1 89 ? 1.037 -31.733 -49.307 1.00 40.06 89 VAL A C 1
ATOM 647 O O . VAL A 1 89 ? 1.364 -31.526 -48.144 1.00 40.06 89 VAL A O 1
ATOM 650 N N . ARG A 1 90 ? 1.938 -32.218 -50.175 1.00 35.69 90 ARG A N 1
ATOM 651 C CA . ARG A 1 90 ? 3.332 -32.519 -49.782 1.00 35.69 90 ARG A CA 1
ATOM 652 C C . ARG A 1 90 ? 4.242 -31.284 -49.685 1.00 35.69 90 ARG A C 1
ATOM 654 O O . ARG A 1 90 ? 5.395 -31.428 -49.293 1.00 35.69 90 ARG A O 1
ATOM 661 N N . ARG A 1 91 ? 3.746 -30.078 -50.004 1.00 37.66 91 ARG A N 1
ATOM 662 C CA . ARG A 1 91 ? 4.487 -28.814 -49.811 1.00 37.66 91 ARG A CA 1
ATOM 663 C C . ARG A 1 91 ? 4.215 -28.117 -48.475 1.00 37.66 91 ARG A C 1
ATOM 665 O O . ARG A 1 91 ? 5.014 -27.273 -48.094 1.00 37.66 91 ARG A O 1
ATOM 672 N N . SER A 1 92 ? 3.169 -28.484 -47.736 1.00 38.31 92 SER A N 1
ATOM 673 C CA . SER A 1 92 ? 2.810 -27.820 -46.470 1.00 38.31 92 SER A CA 1
ATOM 674 C C . SER A 1 92 ? 3.233 -28.581 -45.207 1.00 38.31 92 SER A C 1
ATOM 676 O O . SER A 1 92 ? 3.154 -28.027 -44.117 1.00 38.31 92 SER A O 1
ATOM 678 N N . ALA A 1 93 ? 3.743 -29.810 -45.338 1.00 38.59 93 ALA A N 1
ATOM 679 C CA . ALA A 1 93 ? 4.181 -30.644 -44.215 1.00 38.59 93 ALA A CA 1
ATOM 680 C C . ALA A 1 93 ? 5.703 -30.885 -44.177 1.00 38.59 93 ALA A C 1
ATOM 682 O O . ALA A 1 93 ? 6.166 -31.880 -43.617 1.00 38.59 93 ALA A O 1
ATOM 683 N N . ARG A 1 94 ? 6.524 -29.963 -44.712 1.00 40.06 94 ARG A N 1
ATOM 684 C CA . ARG A 1 94 ? 7.839 -29.768 -44.084 1.00 40.06 94 ARG A CA 1
ATOM 685 C C . ARG A 1 94 ? 7.526 -29.162 -42.729 1.00 40.06 94 ARG A C 1
ATOM 687 O O . ARG A 1 94 ? 7.247 -27.971 -42.643 1.00 40.06 94 ARG A O 1
ATOM 694 N N . ALA A 1 95 ? 7.524 -30.004 -41.699 1.00 41.91 95 ALA A N 1
ATOM 695 C CA . ALA A 1 95 ? 7.704 -29.564 -40.330 1.00 41.91 95 ALA A CA 1
ATOM 696 C C . ALA A 1 95 ? 8.774 -28.469 -40.362 1.00 41.91 95 ALA A C 1
ATOM 698 O O . ALA A 1 95 ? 9.931 -28.753 -40.693 1.00 41.91 95 ALA A O 1
ATOM 699 N N . ARG A 1 96 ? 8.357 -27.217 -40.136 1.00 47.44 96 ARG A N 1
ATOM 700 C CA . ARG A 1 96 ? 9.262 -26.102 -39.890 1.00 47.44 96 ARG A CA 1
ATOM 701 C C . ARG A 1 96 ? 9.968 -26.491 -38.605 1.00 47.44 96 ARG A C 1
ATOM 703 O O . ARG A 1 96 ? 9.481 -26.229 -37.514 1.00 47.44 96 ARG A O 1
ATOM 710 N N . ARG A 1 97 ? 11.056 -27.251 -38.718 1.00 46.00 97 ARG A N 1
ATOM 711 C CA . ARG A 1 97 ? 12.032 -27.279 -37.643 1.00 46.00 97 ARG A CA 1
ATOM 712 C C . ARG A 1 97 ? 12.427 -25.818 -37.529 1.00 46.00 97 ARG A C 1
ATOM 714 O O . ARG A 1 97 ? 12.910 -25.269 -38.518 1.00 46.00 97 ARG A O 1
ATOM 721 N N . CYS A 1 98 ? 12.136 -25.196 -36.393 1.00 47.72 98 CYS A N 1
ATOM 722 C CA . CYS A 1 98 ? 12.848 -24.000 -35.984 1.00 47.72 98 CYS A CA 1
ATOM 723 C C . CYS A 1 98 ? 14.317 -24.428 -35.926 1.00 47.72 98 CYS A C 1
ATOM 725 O O . CYS A 1 98 ? 14.761 -25.028 -34.949 1.00 47.72 98 CYS A O 1
ATOM 727 N N . GLY A 1 99 ? 15.016 -24.300 -37.054 1.00 57.62 99 GLY A N 1
ATOM 728 C CA . GLY A 1 99 ? 16.465 -24.315 -37.047 1.00 57.62 99 GLY A CA 1
ATOM 729 C C . GLY A 1 99 ? 16.929 -23.107 -36.237 1.00 57.62 99 GLY A C 1
ATOM 730 O O . GLY A 1 99 ? 16.142 -22.174 -36.052 1.00 57.62 99 GLY A O 1
ATOM 731 N N . PRO A 1 100 ? 18.168 -23.109 -35.727 1.00 64.00 100 PRO A N 1
ATOM 732 C CA . PRO A 1 100 ? 18.738 -21.875 -35.205 1.00 64.00 100 PRO A CA 1
ATOM 733 C C . PRO A 1 100 ? 18.582 -20.778 -36.275 1.00 64.00 100 PRO A C 1
ATOM 735 O O . PRO A 1 100 ? 18.711 -21.107 -37.461 1.00 64.00 100 PRO A O 1
ATOM 738 N N . PRO A 1 101 ? 18.286 -19.523 -35.885 1.00 69.62 101 PRO A N 1
ATOM 739 C CA . PRO A 1 101 ? 18.111 -18.438 -36.846 1.00 69.62 101 PRO A CA 1
ATOM 740 C C . PRO A 1 101 ? 19.333 -18.363 -37.765 1.00 69.62 101 PRO A C 1
ATOM 742 O O . PRO A 1 101 ? 20.436 -18.760 -37.368 1.00 69.62 101 PRO A O 1
ATOM 745 N N . ASP A 1 102 ? 19.170 -17.916 -39.005 1.00 80.94 102 ASP A N 1
ATOM 746 C CA . ASP A 1 102 ? 20.332 -17.636 -39.851 1.00 80.94 102 ASP A CA 1
ATOM 747 C C . ASP A 1 102 ? 21.007 -16.309 -39.429 1.00 80.94 102 ASP A C 1
ATOM 749 O O . ASP A 1 102 ? 20.544 -15.611 -38.526 1.00 80.94 102 ASP A O 1
ATOM 753 N N . GLU A 1 103 ? 22.168 -15.975 -40.000 1.00 79.31 103 GLU A N 1
ATOM 754 C CA . GLU A 1 103 ? 22.873 -14.731 -39.641 1.00 79.31 103 GLU A CA 1
ATOM 755 C C . GLU A 1 103 ? 22.110 -13.459 -40.026 1.00 79.31 103 GLU A C 1
ATOM 757 O O . GLU A 1 103 ? 22.291 -12.425 -39.389 1.00 79.31 103 GLU A O 1
ATOM 762 N N . ALA A 1 104 ? 21.281 -13.506 -41.071 1.00 80.81 104 ALA A N 1
ATOM 763 C CA . ALA A 1 104 ? 20.498 -12.351 -41.491 1.00 80.81 104 ALA A CA 1
ATOM 764 C C . ALA A 1 104 ? 19.297 -12.135 -40.563 1.00 80.81 104 ALA A C 1
ATOM 766 O O . ALA A 1 104 ? 18.958 -10.997 -40.267 1.00 80.81 104 ALA A O 1
ATOM 767 N N . GLU A 1 105 ? 18.676 -13.214 -40.091 1.00 79.19 105 GLU A N 1
ATOM 768 C CA . GLU A 1 105 ? 17.629 -13.185 -39.073 1.00 79.19 105 GLU A CA 1
ATOM 769 C C . GLU A 1 105 ? 18.168 -12.668 -37.736 1.00 79.19 105 GLU A C 1
ATOM 771 O O . GLU A 1 105 ? 17.544 -11.792 -37.151 1.00 79.19 105 GLU A O 1
ATOM 776 N N . ARG A 1 106 ? 19.359 -13.112 -37.304 1.00 82.31 106 ARG A N 1
ATOM 777 C CA . ARG A 1 106 ? 20.030 -12.557 -36.112 1.00 82.31 106 ARG A CA 1
ATOM 778 C C . ARG A 1 106 ? 20.232 -11.045 -36.213 1.00 82.31 106 ARG A C 1
ATOM 780 O O . ARG A 1 106 ? 19.731 -10.328 -35.363 1.00 82.31 106 ARG A O 1
ATOM 787 N N . ARG A 1 107 ? 20.842 -10.562 -37.304 1.00 85.81 107 ARG A N 1
ATOM 788 C CA . ARG A 1 107 ? 21.065 -9.119 -37.510 1.00 85.81 107 ARG A CA 1
ATOM 789 C C . ARG A 1 107 ? 19.779 -8.293 -37.443 1.00 85.81 107 ARG A C 1
ATOM 791 O O . ARG A 1 107 ? 19.786 -7.227 -36.853 1.00 85.81 107 ARG A O 1
ATOM 798 N N . ARG A 1 108 ? 18.668 -8.788 -38.000 1.00 85.88 108 ARG A N 1
ATOM 799 C CA . ARG A 1 108 ? 17.371 -8.088 -37.921 1.00 85.88 108 ARG A CA 1
ATOM 800 C C . ARG A 1 108 ? 16.790 -8.053 -36.512 1.00 85.88 108 ARG A C 1
ATOM 802 O O . ARG A 1 108 ? 16.066 -7.119 -36.196 1.00 85.88 108 ARG A O 1
ATOM 809 N N . VAL A 1 109 ? 17.021 -9.096 -35.715 1.00 88.62 109 VAL A N 1
ATOM 810 C CA . VAL A 1 109 ? 16.612 -9.116 -34.305 1.00 88.62 109 VAL A CA 1
ATOM 811 C C . VAL A 1 109 ? 17.462 -8.126 -33.515 1.00 88.62 109 VAL A C 1
ATOM 813 O O . VAL A 1 109 ? 16.888 -7.336 -32.780 1.00 88.62 109 VAL A O 1
ATOM 816 N N . ASP A 1 110 ? 18.777 -8.104 -33.742 1.00 89.25 110 ASP A N 1
ATOM 817 C CA . ASP A 1 110 ? 19.701 -7.171 -33.085 1.00 89.25 110 ASP A CA 1
ATOM 818 C C . ASP A 1 110 ? 19.361 -5.705 -33.436 1.00 89.25 110 ASP A C 1
ATOM 820 O O . ASP A 1 110 ? 19.231 -4.866 -32.550 1.00 89.25 110 ASP A O 1
ATOM 824 N N . GLU A 1 111 ? 19.125 -5.403 -34.721 1.00 91.19 111 GLU A N 1
ATOM 825 C CA . GLU A 1 111 ? 18.683 -4.075 -35.187 1.00 91.19 111 GLU A CA 1
ATOM 826 C C . GLU A 1 111 ? 17.332 -3.671 -34.572 1.00 91.19 111 GLU A C 1
ATOM 828 O O . GLU A 1 111 ? 17.128 -2.516 -34.199 1.00 91.19 111 GLU A O 1
ATOM 833 N N . ALA A 1 112 ? 16.392 -4.614 -34.456 1.00 92.12 112 ALA A N 1
ATOM 834 C CA . ALA A 1 112 ? 15.101 -4.352 -33.830 1.00 92.12 112 ALA A CA 1
ATOM 835 C C . ALA A 1 112 ? 15.238 -4.121 -32.316 1.00 92.12 112 ALA A C 1
ATOM 837 O O . ALA A 1 112 ? 14.576 -3.243 -31.772 1.00 92.12 112 ALA A O 1
ATOM 838 N N . GLU A 1 113 ? 16.102 -4.874 -31.637 1.00 94.44 113 GLU A N 1
ATOM 839 C CA . GLU A 1 113 ? 16.397 -4.683 -30.217 1.00 94.44 113 GLU A CA 1
ATOM 840 C C . GLU A 1 113 ? 16.987 -3.295 -29.949 1.00 94.44 113 GLU A C 1
ATOM 842 O O . GLU A 1 113 ? 16.523 -2.598 -29.048 1.00 94.44 113 GLU A O 1
ATOM 847 N N . GLU A 1 114 ? 17.933 -2.848 -30.779 1.00 94.62 114 GLU A N 1
ATOM 848 C CA . GLU A 1 114 ? 18.537 -1.515 -30.672 1.00 94.62 114 GLU A CA 1
ATOM 849 C C . GLU A 1 114 ? 17.500 -0.396 -30.864 1.00 94.62 114 GLU A C 1
ATOM 851 O O . GLU A 1 114 ? 17.451 0.550 -30.075 1.00 94.62 114 GLU A O 1
ATOM 856 N N . LEU A 1 115 ? 16.618 -0.526 -31.862 1.00 95.44 115 LEU A N 1
ATOM 857 C CA . LEU A 1 115 ? 15.528 0.426 -32.099 1.00 95.44 115 LEU A CA 1
ATOM 858 C C . LEU A 1 115 ? 14.527 0.468 -30.939 1.00 95.44 115 LEU A C 1
ATOM 860 O O . LEU A 1 115 ? 14.103 1.551 -30.538 1.00 95.44 115 LEU A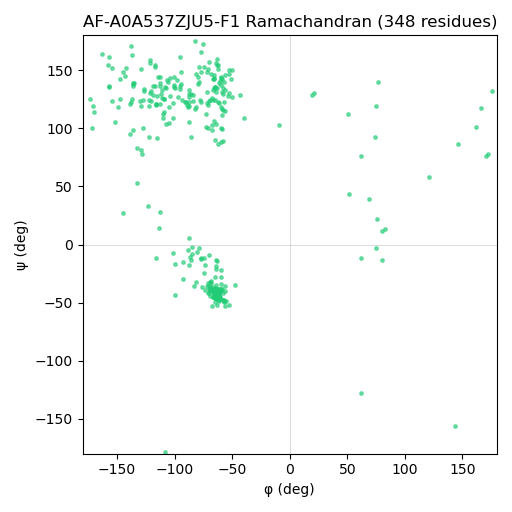 O 1
ATOM 864 N N . ALA A 1 116 ? 14.164 -0.692 -30.387 1.00 95.19 116 ALA A N 1
ATOM 865 C CA . ALA A 1 116 ? 13.260 -0.777 -29.245 1.00 95.19 116 ALA A CA 1
ATOM 866 C C . ALA A 1 116 ? 13.870 -0.128 -27.991 1.00 95.19 116 ALA A C 1
ATOM 868 O O . ALA A 1 116 ? 13.200 0.663 -27.331 1.00 95.19 116 ALA A O 1
ATOM 869 N N . LEU A 1 117 ? 15.145 -0.397 -27.685 1.00 95.69 117 LEU A N 1
ATOM 870 C CA . LEU A 1 117 ? 15.839 0.235 -26.556 1.00 95.69 117 LEU A CA 1
ATOM 871 C C . LEU A 1 117 ? 15.945 1.751 -26.726 1.00 95.69 117 LEU A C 1
ATOM 873 O O . LEU A 1 117 ? 15.690 2.486 -25.775 1.00 95.69 117 LEU A O 1
ATOM 877 N N . ALA A 1 118 ? 16.276 2.225 -27.930 1.00 95.88 118 ALA A N 1
ATOM 878 C CA . ALA A 1 118 ? 16.341 3.654 -28.218 1.00 95.88 118 ALA A CA 1
ATOM 879 C C . ALA A 1 118 ? 14.975 4.340 -28.048 1.00 95.88 118 ALA A C 1
ATOM 881 O O . ALA A 1 118 ? 14.910 5.449 -27.519 1.00 95.88 118 ALA A O 1
ATOM 882 N N . ALA A 1 119 ? 13.888 3.676 -28.453 1.00 96.06 119 ALA A N 1
ATOM 883 C CA . ALA A 1 119 ? 12.532 4.185 -28.277 1.00 96.06 119 ALA A CA 1
ATOM 884 C C . ALA A 1 119 ? 12.136 4.275 -26.797 1.00 96.06 119 ALA A C 1
ATOM 886 O O . ALA A 1 119 ? 11.615 5.302 -26.367 1.00 96.06 119 ALA A O 1
ATOM 887 N N . ILE A 1 120 ? 12.429 3.237 -26.004 1.00 96.38 120 ILE A N 1
ATOM 888 C CA . ILE A 1 120 ? 12.123 3.227 -24.566 1.00 96.38 120 ILE A CA 1
ATOM 889 C C . ILE A 1 120 ? 12.960 4.271 -23.815 1.00 96.38 120 ILE A C 1
ATOM 891 O O . ILE A 1 120 ? 12.433 4.983 -22.963 1.00 96.38 120 ILE A O 1
ATOM 895 N N . ALA A 1 121 ? 14.243 4.414 -24.156 1.00 94.44 121 ALA A N 1
ATOM 896 C CA . ALA A 1 121 ? 15.135 5.396 -23.537 1.00 94.44 121 ALA A CA 1
ATOM 897 C C . ALA A 1 121 ? 14.712 6.857 -23.789 1.00 94.44 121 ALA A C 1
ATOM 899 O O . ALA A 1 121 ? 15.124 7.746 -23.048 1.00 94.44 121 ALA A O 1
ATOM 900 N N . GLY A 1 122 ? 13.909 7.106 -24.828 1.00 93.50 122 GLY A N 1
ATOM 901 C CA . GLY A 1 122 ? 13.359 8.422 -25.154 1.00 93.50 122 GLY A CA 1
ATOM 902 C C . GLY A 1 122 ? 12.043 8.762 -24.451 1.00 93.50 122 GLY A C 1
ATOM 903 O O . GLY A 1 122 ? 11.448 9.777 -24.792 1.00 93.50 122 GLY A O 1
ATOM 904 N N . LEU A 1 123 ? 11.549 7.922 -23.535 1.00 94.38 123 LEU A N 1
ATOM 905 C CA . LEU A 1 123 ? 10.302 8.174 -22.812 1.00 94.38 123 LEU A CA 1
ATOM 906 C C . LEU A 1 123 ? 10.481 9.170 -21.659 1.00 94.38 123 LEU A C 1
ATOM 908 O O . LEU A 1 123 ? 11.412 9.060 -20.861 1.00 94.38 123 LEU A O 1
ATOM 912 N N . GLU A 1 124 ? 9.498 10.056 -21.492 1.00 88.31 124 GLU A N 1
ATOM 913 C CA . GLU A 1 124 ? 9.309 10.850 -20.280 1.00 88.31 124 GLU A CA 1
ATOM 914 C C . GLU A 1 124 ? 7.940 10.562 -19.619 1.00 88.31 124 GLU A C 1
ATOM 916 O O . GLU A 1 124 ? 6.903 10.656 -20.283 1.00 88.31 124 GLU A O 1
ATOM 921 N N . PRO A 1 125 ? 7.885 10.254 -18.306 1.00 87.19 125 PRO A N 1
ATOM 922 C CA . PRO A 1 125 ? 9.010 9.987 -17.406 1.00 87.19 125 PRO A CA 1
ATOM 923 C C . PRO A 1 125 ? 9.829 8.765 -17.835 1.00 87.19 125 PRO A C 1
ATOM 925 O O . PRO A 1 125 ? 9.278 7.828 -18.419 1.00 87.19 125 PRO A O 1
ATOM 928 N N . ALA A 1 126 ? 11.122 8.793 -17.504 1.00 87.38 126 ALA A N 1
ATOM 929 C CA . ALA A 1 126 ? 12.042 7.696 -17.779 1.00 87.38 126 ALA A CA 1
ATOM 930 C C . ALA A 1 126 ? 11.565 6.401 -17.108 1.00 87.38 126 ALA A C 1
ATOM 932 O O . ALA A 1 126 ? 11.041 6.425 -15.993 1.00 87.38 126 ALA A O 1
ATOM 933 N N . VAL A 1 127 ? 11.760 5.281 -17.801 1.00 90.19 127 VAL A N 1
ATOM 934 C CA . VAL A 1 127 ? 11.400 3.940 -17.332 1.00 90.19 127 VAL A CA 1
ATOM 935 C C . VAL A 1 127 ? 12.666 3.100 -17.290 1.00 90.19 127 VAL A C 1
ATOM 937 O O . VAL A 1 127 ? 13.427 3.082 -18.258 1.00 90.19 127 VAL A O 1
ATOM 940 N N . ASP A 1 128 ? 12.886 2.403 -16.182 1.00 89.38 128 ASP A N 1
ATOM 941 C CA . ASP A 1 128 ? 14.020 1.501 -16.044 1.00 89.38 128 ASP A CA 1
ATOM 942 C C . ASP A 1 128 ? 13.667 0.100 -16.581 1.00 89.38 128 ASP A C 1
ATOM 944 O O . ASP A 1 128 ? 12.626 -0.490 -16.274 1.00 89.38 128 ASP A O 1
ATOM 948 N N . VAL A 1 129 ? 14.514 -0.402 -17.485 1.00 92.69 129 VAL A N 1
ATOM 949 C CA . VAL A 1 129 ? 14.293 -1.639 -18.244 1.00 92.69 129 VAL A CA 1
ATOM 950 C C . VAL A 1 129 ? 15.228 -2.709 -17.707 1.00 92.69 129 VAL A C 1
ATOM 952 O O . VAL A 1 129 ? 16.405 -2.769 -18.060 1.00 92.69 129 VAL A O 1
ATOM 955 N N . ARG A 1 130 ? 14.679 -3.634 -16.919 1.00 90.00 130 ARG A N 1
ATOM 956 C CA . ARG A 1 130 ? 15.431 -4.777 -16.384 1.00 90.00 130 ARG A CA 1
ATOM 957 C C . ARG A 1 130 ? 15.795 -5.778 -17.479 1.00 90.00 130 ARG A C 1
ATOM 959 O O . ARG A 1 130 ? 16.837 -6.433 -17.421 1.00 90.00 130 ARG A O 1
ATOM 966 N N . ARG A 1 131 ? 14.909 -5.970 -18.462 1.00 93.69 131 ARG A N 1
ATOM 967 C CA . ARG A 1 131 ? 15.122 -6.954 -19.530 1.00 93.69 131 ARG A CA 1
ATOM 968 C C . ARG A 1 131 ? 14.322 -6.633 -20.782 1.00 93.69 131 ARG A C 1
ATOM 970 O O . ARG A 1 131 ? 13.116 -6.441 -20.705 1.00 93.69 131 ARG A O 1
ATOM 977 N N . LEU A 1 132 ? 14.968 -6.752 -21.936 1.00 95.25 132 LEU A N 1
ATOM 978 C CA . LEU A 1 132 ? 14.316 -6.835 -23.237 1.00 95.25 132 LEU A CA 1
ATOM 979 C C . LEU A 1 132 ? 14.679 -8.171 -23.889 1.00 95.25 132 LEU A C 1
ATOM 981 O O . LEU A 1 132 ? 15.823 -8.619 -23.823 1.00 95.25 132 LEU A O 1
ATOM 985 N N . ARG A 1 133 ? 13.696 -8.851 -24.479 1.00 94.38 133 ARG A N 1
ATOM 986 C CA . ARG A 1 133 ? 13.929 -10.023 -25.328 1.00 94.38 133 ARG A CA 1
ATOM 987 C C . ARG A 1 133 ? 13.185 -9.857 -26.634 1.00 94.38 133 ARG A C 1
ATOM 989 O O . ARG A 1 133 ? 11.962 -9.750 -26.637 1.00 94.38 133 ARG A O 1
ATOM 996 N N . MET A 1 134 ? 13.930 -9.927 -27.728 1.00 92.12 134 MET A N 1
ATOM 997 C CA . MET A 1 134 ? 13.385 -9.851 -29.074 1.00 92.12 134 MET A CA 1
ATOM 998 C C . MET A 1 134 ? 13.405 -11.223 -29.743 1.00 92.12 134 MET A C 1
ATOM 1000 O O . MET A 1 134 ? 14.342 -12.013 -29.596 1.00 92.12 134 MET A O 1
ATOM 1004 N N . ARG A 1 135 ? 12.354 -11.525 -30.504 1.00 90.75 135 ARG A N 1
ATOM 1005 C CA . ARG A 1 135 ? 12.328 -12.693 -31.394 1.00 90.75 135 ARG A CA 1
ATOM 1006 C C . ARG A 1 135 ? 11.555 -12.403 -32.669 1.00 90.75 135 ARG A C 1
ATOM 1008 O O . ARG A 1 135 ? 10.546 -11.702 -32.659 1.00 90.75 135 ARG A O 1
ATOM 1015 N N . GLN A 1 136 ? 11.968 -13.045 -33.756 1.00 86.50 136 GLN A N 1
ATOM 1016 C CA . GLN A 1 136 ? 11.294 -12.955 -35.046 1.00 86.50 136 GLN A CA 1
ATOM 1017 C C . GLN A 1 136 ? 10.518 -14.244 -35.357 1.00 86.50 136 GLN A C 1
ATOM 1019 O O . GLN A 1 136 ? 10.986 -15.353 -35.103 1.00 86.50 136 GLN A O 1
ATOM 1024 N N . ALA A 1 137 ? 9.315 -14.112 -35.925 1.00 84.81 137 ALA A N 1
ATOM 1025 C CA . ALA A 1 137 ? 8.614 -15.232 -36.554 1.00 84.81 137 ALA A CA 1
ATOM 1026 C C . ALA A 1 137 ? 7.999 -14.796 -37.889 1.00 84.81 137 ALA A C 1
ATOM 1028 O O . ALA A 1 137 ? 6.920 -14.200 -37.958 1.00 84.81 137 ALA A O 1
ATOM 1029 N N . GLY A 1 138 ? 8.698 -15.114 -38.981 1.00 83.25 138 GLY A N 1
ATOM 1030 C CA . GLY A 1 138 ? 8.323 -14.630 -40.308 1.00 83.25 138 GLY A CA 1
ATOM 1031 C C . GLY A 1 138 ? 8.388 -13.096 -40.361 1.00 83.25 138 GLY A C 1
ATOM 1032 O O . GLY A 1 138 ? 9.423 -12.538 -40.004 1.00 83.25 138 GLY A O 1
ATOM 1033 N N . PRO A 1 139 ? 7.324 -12.397 -40.799 1.00 81.44 139 PRO A N 1
ATOM 1034 C CA . PRO A 1 139 ? 7.334 -10.938 -40.881 1.00 81.44 139 PRO A CA 1
ATOM 1035 C C . PRO A 1 139 ? 7.063 -10.236 -39.540 1.00 81.44 139 PRO A C 1
ATOM 1037 O O . PRO A 1 139 ? 7.123 -9.015 -39.503 1.00 81.44 139 PRO A O 1
ATOM 1040 N N . ARG A 1 140 ? 6.725 -10.968 -38.467 1.00 85.50 140 ARG A N 1
ATOM 1041 C CA . ARG A 1 140 ? 6.370 -10.380 -37.165 1.00 85.50 140 ARG A CA 1
ATOM 1042 C C . ARG A 1 140 ? 7.552 -10.382 -36.202 1.00 85.50 140 ARG A C 1
ATOM 1044 O O . ARG A 1 140 ? 8.303 -11.361 -36.149 1.00 85.50 140 ARG A O 1
ATOM 1051 N N . GLN A 1 141 ? 7.650 -9.305 -35.435 1.00 89.31 141 GLN A N 1
ATOM 1052 C CA . GLN A 1 141 ? 8.558 -9.129 -34.304 1.00 89.31 141 GLN A CA 1
ATOM 1053 C C . GLN A 1 141 ? 7.765 -9.356 -33.013 1.00 89.31 141 GLN A C 1
ATOM 1055 O O . GLN A 1 141 ? 6.590 -9.001 -32.951 1.00 89.31 141 GLN A O 1
ATOM 1060 N N . PHE A 1 142 ? 8.383 -9.956 -32.004 1.00 94.06 142 PHE A N 1
ATOM 1061 C CA . PHE A 1 142 ? 7.803 -10.069 -30.669 1.00 94.06 142 PHE A CA 1
ATOM 1062 C C . PHE A 1 142 ? 8.803 -9.530 -29.658 1.00 94.06 142 PHE A C 1
ATOM 1064 O O . PHE A 1 142 ? 9.980 -9.898 -29.733 1.00 94.06 142 PHE A O 1
ATOM 1071 N N . ALA A 1 143 ? 8.320 -8.709 -28.733 1.00 95.44 143 ALA A N 1
ATOM 1072 C CA . ALA A 1 143 ? 9.114 -8.092 -27.685 1.00 95.44 143 ALA A CA 1
ATOM 1073 C C . ALA A 1 143 ? 8.535 -8.467 -26.318 1.00 95.44 143 ALA A C 1
ATOM 1075 O O . ALA A 1 143 ? 7.390 -8.139 -26.022 1.00 95.44 143 ALA A O 1
ATOM 1076 N N . ASP A 1 144 ? 9.328 -9.140 -25.488 1.00 96.62 144 ASP A N 1
ATOM 1077 C CA . ASP A 1 144 ? 9.014 -9.332 -24.071 1.00 96.62 144 ASP A CA 1
ATOM 1078 C C . ASP A 1 144 ? 9.861 -8.333 -23.267 1.00 96.62 144 ASP A C 1
ATOM 1080 O O . ASP A 1 144 ? 11.086 -8.486 -23.174 1.00 96.62 144 ASP A O 1
ATOM 1084 N N . VAL A 1 145 ? 9.218 -7.311 -22.701 1.00 96.38 145 VAL A N 1
ATOM 1085 C CA . VAL A 1 145 ? 9.868 -6.238 -21.934 1.00 96.38 145 VAL A CA 1
ATOM 1086 C C . VAL A 1 145 ? 9.563 -6.415 -20.451 1.00 96.38 145 VAL A C 1
ATOM 1088 O O . VAL A 1 145 ? 8.426 -6.679 -20.073 1.00 96.38 145 VAL A O 1
ATOM 1091 N N . VAL A 1 146 ? 10.572 -6.282 -19.597 1.00 94.50 146 VAL A N 1
ATOM 1092 C CA . VAL A 1 146 ? 10.417 -6.208 -18.142 1.00 94.50 146 VAL A CA 1
ATOM 1093 C C . VAL A 1 146 ? 10.890 -4.837 -17.696 1.00 94.50 146 VAL A C 1
ATOM 1095 O O . VAL A 1 146 ? 12.053 -4.495 -17.926 1.00 94.50 146 VAL A O 1
ATOM 1098 N N . ILE A 1 147 ? 9.996 -4.086 -17.066 1.00 92.44 147 ILE A N 1
ATOM 1099 C CA . ILE A 1 147 ? 10.269 -2.756 -16.524 1.00 92.44 147 ILE A CA 1
ATOM 1100 C C . ILE A 1 147 ? 10.090 -2.745 -15.013 1.00 92.44 147 ILE A C 1
ATOM 1102 O O . ILE A 1 147 ? 9.332 -3.551 -14.465 1.00 92.44 147 ILE A O 1
ATOM 1106 N N . THR A 1 148 ? 10.782 -1.829 -14.353 1.00 87.62 148 THR A N 1
ATOM 1107 C CA . THR A 1 148 ? 10.609 -1.565 -12.929 1.00 87.62 148 THR A CA 1
ATOM 1108 C C . THR A 1 148 ? 9.634 -0.419 -12.692 1.00 87.62 148 THR A C 1
ATOM 1110 O O . THR A 1 148 ? 9.504 0.498 -13.505 1.00 87.62 148 THR A O 1
ATOM 1113 N N . ALA A 1 149 ? 8.906 -0.494 -11.582 1.00 81.88 149 ALA A N 1
ATOM 1114 C CA . ALA A 1 149 ? 8.091 0.602 -11.084 1.00 81.88 149 ALA A CA 1
ATOM 1115 C C . ALA A 1 149 ? 8.151 0.658 -9.550 1.00 81.88 149 ALA A C 1
ATOM 1117 O O . ALA A 1 149 ? 8.282 -0.392 -8.907 1.00 81.88 149 ALA A O 1
ATOM 1118 N N . PRO A 1 150 ? 7.977 1.845 -8.947 1.00 70.00 150 PRO A N 1
ATOM 1119 C CA . PRO A 1 150 ? 7.860 1.966 -7.502 1.00 70.00 150 PRO A CA 1
ATOM 1120 C C . PRO A 1 150 ? 6.685 1.117 -6.968 1.00 70.00 150 PRO A C 1
ATOM 1122 O O . PRO A 1 150 ? 5.584 1.191 -7.517 1.00 70.00 150 PRO A O 1
ATOM 1125 N N . PRO A 1 151 ? 6.841 0.352 -5.874 1.00 61.41 151 PRO A N 1
ATOM 1126 C CA . PRO A 1 151 ? 5.772 -0.396 -5.207 1.00 61.41 151 PRO A CA 1
ATOM 1127 C C . PRO A 1 151 ? 4.633 0.498 -4.705 1.00 61.41 151 PRO A C 1
ATOM 1129 O O . PRO A 1 151 ? 3.495 0.043 -4.599 1.00 61.41 151 PRO A O 1
ATOM 1132 N N . ALA A 1 152 ? 4.938 1.761 -4.386 1.00 56.94 152 ALA A N 1
ATOM 1133 C CA . ALA A 1 152 ? 3.958 2.769 -3.989 1.00 56.94 152 ALA A CA 1
ATOM 1134 C C . ALA A 1 152 ? 3.160 3.337 -5.178 1.00 56.94 152 ALA A C 1
ATOM 1136 O O . ALA A 1 152 ? 2.158 4.029 -4.978 1.00 56.94 152 ALA A O 1
ATOM 1137 N N . ALA A 1 153 ? 3.574 3.057 -6.419 1.00 62.19 153 ALA A N 1
ATOM 1138 C CA . ALA A 1 153 ? 2.801 3.425 -7.590 1.00 62.19 153 ALA A CA 1
ATOM 1139 C C . ALA A 1 153 ? 1.481 2.640 -7.568 1.00 62.19 153 ALA A C 1
ATOM 1141 O O . ALA A 1 153 ? 1.466 1.410 -7.501 1.00 62.19 153 ALA A O 1
ATOM 1142 N N . ALA A 1 154 ? 0.346 3.346 -7.625 1.00 61.25 154 ALA A N 1
ATOM 1143 C CA . ALA A 1 154 ? -0.941 2.687 -7.815 1.00 61.25 154 ALA A CA 1
ATOM 1144 C C . ALA A 1 154 ? -0.855 1.778 -9.053 1.00 61.25 154 ALA A C 1
ATOM 1146 O O . ALA A 1 154 ? -0.196 2.138 -10.025 1.00 61.25 154 ALA A O 1
ATOM 1147 N N . VAL A 1 155 ? -1.550 0.636 -9.062 1.00 71.50 155 VAL A N 1
ATOM 1148 C CA . VAL A 1 155 ? -1.530 -0.322 -10.192 1.00 71.50 155 VAL A CA 1
ATOM 1149 C C . VAL A 1 155 ? -1.724 0.377 -11.550 1.00 71.50 155 VAL A C 1
ATOM 1151 O O . VAL A 1 155 ? -1.081 0.017 -12.532 1.00 71.50 155 VAL A O 1
ATOM 1154 N N . GLY A 1 156 ? -2.541 1.439 -11.586 1.00 71.75 156 GLY A N 1
ATOM 1155 C CA . GLY A 1 156 ? -2.734 2.282 -12.768 1.00 71.75 156 GLY A CA 1
ATOM 1156 C C . GLY A 1 156 ? -1.469 2.992 -13.266 1.00 71.75 156 GLY A C 1
ATOM 1157 O O . GLY A 1 156 ? -1.251 3.040 -14.463 1.00 71.75 156 GLY A O 1
ATOM 1158 N N . GLN A 1 157 ? -0.595 3.472 -12.383 1.00 77.00 157 GLN A N 1
ATOM 1159 C CA . GLN A 1 157 ? 0.670 4.115 -12.758 1.00 77.00 157 GLN A CA 1
ATOM 1160 C C . GLN A 1 157 ? 1.670 3.114 -13.362 1.00 77.00 157 GLN A C 1
ATOM 1162 O O . GLN A 1 157 ? 2.366 3.437 -14.323 1.00 77.00 157 GLN A O 1
ATOM 1167 N N . GLY A 1 158 ? 1.694 1.876 -12.853 1.00 83.31 158 GLY A N 1
ATOM 1168 C CA . GLY A 1 158 ? 2.451 0.782 -13.471 1.00 83.31 158 GLY A CA 1
ATOM 1169 C C . GLY A 1 158 ? 1.913 0.427 -14.860 1.00 83.31 158 GLY A C 1
ATOM 1170 O O . GLY A 1 158 ? 2.690 0.269 -15.799 1.00 83.31 158 GLY A O 1
ATOM 1171 N N . HIS A 1 159 ? 0.585 0.374 -15.016 1.00 85.81 159 HIS A N 1
ATOM 1172 C CA . HIS A 1 159 ? -0.049 0.184 -16.324 1.00 85.81 159 HIS A CA 1
ATOM 1173 C C . HIS A 1 159 ? 0.249 1.340 -17.283 1.00 85.81 159 HIS A C 1
ATOM 1175 O O . HIS A 1 159 ? 0.628 1.090 -18.415 1.00 85.81 159 HIS A O 1
ATOM 1181 N N . GLU A 1 160 ? 0.181 2.594 -16.838 1.00 89.38 160 GLU A N 1
ATOM 1182 C CA . GLU A 1 160 ? 0.518 3.749 -17.676 1.00 89.38 160 GLU A CA 1
ATOM 1183 C C . GLU A 1 160 ? 1.975 3.705 -18.157 1.00 89.38 160 GLU A C 1
ATOM 1185 O O . GLU A 1 160 ? 2.262 4.081 -19.293 1.00 89.38 160 GLU A O 1
ATOM 1190 N N . ALA A 1 161 ? 2.914 3.258 -17.315 1.00 90.69 161 ALA A N 1
ATOM 1191 C CA . ALA A 1 161 ? 4.301 3.054 -17.727 1.00 90.69 161 ALA A CA 1
ATOM 1192 C C . ALA A 1 161 ? 4.426 1.927 -18.764 1.00 90.69 161 ALA A C 1
ATOM 1194 O O . ALA A 1 161 ? 5.115 2.099 -19.771 1.00 90.69 161 ALA A O 1
ATOM 1195 N N . ALA A 1 162 ? 3.722 0.813 -18.553 1.00 93.56 162 ALA A N 1
ATOM 1196 C CA . ALA A 1 162 ? 3.674 -0.293 -19.501 1.00 93.56 162 ALA A CA 1
ATOM 1197 C C . ALA A 1 162 ? 3.079 0.126 -20.855 1.00 93.56 162 ALA A C 1
ATOM 1199 O O . ALA A 1 162 ? 3.687 -0.151 -21.886 1.00 93.56 162 ALA A O 1
ATOM 1200 N N . ASP A 1 163 ? 1.968 0.865 -20.852 1.00 95.06 163 ASP A N 1
ATOM 1201 C CA . ASP A 1 163 ? 1.293 1.366 -22.053 1.00 95.06 163 ASP A CA 1
ATOM 1202 C C . ASP A 1 163 ? 2.209 2.297 -22.862 1.00 95.06 163 ASP A C 1
ATOM 1204 O O . ASP A 1 163 ? 2.269 2.212 -24.090 1.00 95.06 163 ASP A O 1
ATOM 1208 N N . ARG A 1 164 ? 2.973 3.174 -22.189 1.00 95.94 164 ARG A N 1
ATOM 1209 C CA . ARG A 1 164 ? 3.955 4.045 -22.862 1.00 95.94 164 ARG A CA 1
ATOM 1210 C C . ARG A 1 164 ? 5.078 3.246 -23.515 1.00 95.94 164 ARG A C 1
ATOM 1212 O O . ARG A 1 164 ? 5.474 3.563 -24.634 1.00 95.94 164 ARG A O 1
ATOM 1219 N N . VAL A 1 165 ? 5.583 2.222 -22.829 1.00 96.62 165 VAL A N 1
ATOM 1220 C CA . VAL A 1 165 ? 6.620 1.327 -23.362 1.00 96.62 165 VAL A CA 1
ATOM 1221 C C . VAL A 1 165 ? 6.092 0.537 -24.555 1.00 96.62 165 VAL A C 1
ATOM 1223 O O . VAL A 1 165 ? 6.759 0.482 -25.587 1.00 96.62 165 VAL A O 1
ATOM 1226 N N . GLU A 1 166 ? 4.887 -0.024 -24.452 1.00 96.69 166 GLU A N 1
ATOM 1227 C CA . GLU A 1 166 ? 4.227 -0.726 -25.554 1.00 96.69 166 GLU A CA 1
ATOM 1228 C C . GLU A 1 166 ? 4.071 0.187 -26.775 1.00 96.69 166 GLU A C 1
ATOM 1230 O O . GLU A 1 166 ? 4.496 -0.183 -27.871 1.00 96.69 166 GLU A O 1
ATOM 1235 N N . ALA A 1 167 ? 3.546 1.401 -26.582 1.00 95.88 167 ALA A N 1
ATOM 1236 C CA . ALA A 1 167 ? 3.365 2.375 -27.653 1.00 95.88 167 ALA A CA 1
ATOM 1237 C C . ALA A 1 167 ? 4.696 2.773 -28.310 1.00 95.88 167 ALA A C 1
ATOM 1239 O O . ALA A 1 167 ? 4.808 2.736 -29.534 1.00 95.88 167 ALA A O 1
ATOM 1240 N N . ALA A 1 168 ? 5.728 3.083 -27.518 1.00 96.88 168 ALA A N 1
ATOM 1241 C CA . ALA A 1 168 ? 7.036 3.479 -28.041 1.00 96.88 168 ALA A CA 1
ATOM 1242 C C . ALA A 1 168 ? 7.693 2.371 -28.877 1.00 96.88 168 ALA A C 1
ATOM 1244 O O . ALA A 1 168 ? 8.219 2.630 -29.963 1.00 96.88 168 ALA A O 1
ATOM 1245 N N . VAL A 1 169 ? 7.639 1.122 -28.403 1.00 95.44 169 VAL A N 1
ATOM 1246 C CA . VAL A 1 169 ? 8.178 -0.025 -29.147 1.00 95.44 169 VAL A CA 1
ATOM 1247 C C . VAL A 1 169 ? 7.349 -0.293 -30.404 1.00 95.44 169 VAL A C 1
ATOM 1249 O O . VAL A 1 169 ? 7.917 -0.592 -31.456 1.00 95.44 169 VAL A O 1
ATOM 1252 N N . HIS A 1 170 ? 6.024 -0.148 -30.332 1.00 94.50 170 HIS A N 1
ATOM 1253 C CA . HIS A 1 170 ? 5.148 -0.321 -31.487 1.00 94.50 170 HIS A CA 1
ATOM 1254 C C . HIS A 1 170 ? 5.397 0.728 -32.580 1.00 94.50 170 HIS A C 1
ATOM 1256 O O . HIS A 1 170 ? 5.459 0.378 -33.761 1.00 94.50 170 HIS A O 1
ATOM 1262 N N . ASP A 1 171 ? 5.593 1.991 -32.198 1.00 94.81 171 ASP A N 1
ATOM 1263 C CA . ASP A 1 171 ? 5.877 3.093 -33.121 1.00 94.81 171 ASP A CA 1
ATOM 1264 C C . ASP A 1 171 ? 7.242 2.930 -33.804 1.00 94.81 171 ASP A C 1
ATOM 1266 O O . ASP A 1 171 ? 7.372 3.155 -35.011 1.00 94.81 171 ASP A O 1
ATOM 1270 N N . ALA A 1 172 ? 8.258 2.488 -33.056 1.00 94.50 172 ALA A N 1
ATOM 1271 C CA . ALA A 1 172 ? 9.587 2.215 -33.599 1.00 94.50 172 ALA A CA 1
ATOM 1272 C C . ALA A 1 172 ? 9.619 0.961 -34.488 1.00 94.50 172 ALA A C 1
ATOM 1274 O O . ALA A 1 172 ? 10.367 0.905 -35.469 1.00 94.50 172 ALA A O 1
ATOM 1275 N N . LEU A 1 173 ? 8.801 -0.046 -34.167 1.00 92.25 173 LEU A N 1
ATOM 1276 C CA . LEU A 1 173 ? 8.738 -1.329 -34.864 1.00 92.25 173 LEU A CA 1
ATOM 1277 C C . LEU A 1 173 ? 7.291 -1.679 -35.244 1.00 92.25 173 LEU A C 1
ATOM 1279 O O . LEU A 1 173 ? 6.658 -2.515 -34.584 1.00 92.25 173 LEU A O 1
ATOM 1283 N N . PRO A 1 174 ? 6.766 -1.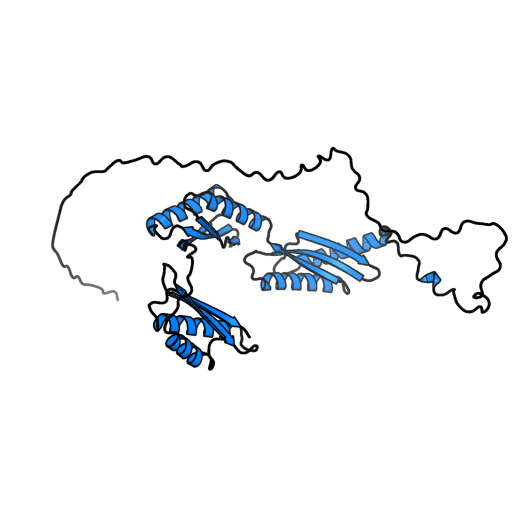116 -36.349 1.00 89.50 174 PRO A N 1
ATOM 1284 C CA . PRO A 1 174 ? 5.399 -1.375 -36.779 1.00 89.50 174 PRO A CA 1
ATOM 1285 C C . PRO A 1 174 ? 5.133 -2.866 -37.022 1.00 89.50 174 PRO A C 1
ATOM 1287 O O . PRO A 1 174 ? 5.856 -3.542 -37.758 1.00 89.50 174 PRO A O 1
ATOM 1290 N N . GLY A 1 175 ? 4.052 -3.384 -36.433 1.00 84.50 175 GLY A N 1
ATOM 1291 C CA . GLY A 1 175 ? 3.682 -4.802 -36.533 1.00 84.50 175 GLY A CA 1
ATOM 1292 C C . GLY A 1 175 ? 4.403 -5.727 -35.544 1.00 84.50 175 GLY A C 1
ATOM 1293 O O . GLY A 1 175 ? 4.353 -6.951 -35.718 1.00 84.50 175 GLY A O 1
ATOM 1294 N N . SER A 1 176 ? 5.060 -5.153 -34.532 1.00 91.75 176 SER A N 1
ATOM 1295 C CA . SER A 1 176 ? 5.515 -5.862 -33.338 1.00 91.75 176 SER A CA 1
ATOM 1296 C C . SER A 1 176 ? 4.346 -6.245 -32.419 1.00 91.75 176 SER A C 1
ATOM 1298 O O . SER A 1 176 ? 3.317 -5.571 -32.376 1.00 91.75 176 SER A O 1
ATOM 1300 N N . ASP A 1 177 ? 4.510 -7.369 -31.724 1.00 94.50 177 ASP A N 1
ATOM 1301 C CA . ASP A 1 177 ? 3.643 -7.857 -30.647 1.00 94.50 177 ASP A CA 1
ATOM 1302 C C . ASP A 1 177 ? 4.434 -7.733 -29.338 1.00 94.50 177 ASP A C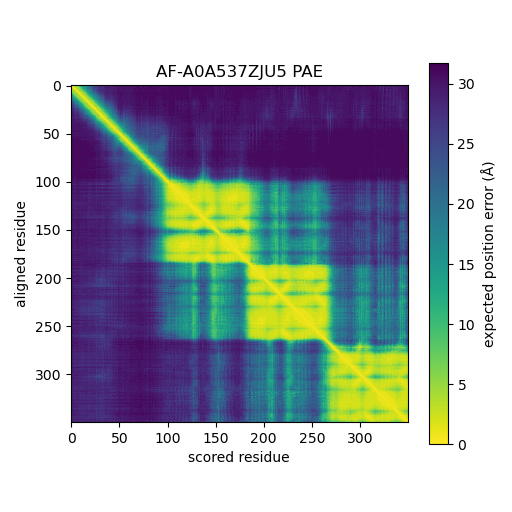 1
ATOM 1304 O O . ASP A 1 177 ? 5.451 -8.413 -29.161 1.00 94.50 177 ASP A O 1
ATOM 1308 N N . VAL A 1 178 ? 4.039 -6.782 -28.494 1.00 95.94 178 VAL A N 1
ATOM 1309 C CA . VAL A 1 178 ? 4.803 -6.351 -27.321 1.00 95.94 178 VAL A CA 1
ATOM 1310 C C . VAL A 1 178 ? 4.053 -6.770 -26.065 1.00 95.94 178 VAL A C 1
ATOM 1312 O O . VAL A 1 178 ? 2.867 -6.501 -25.919 1.00 95.94 178 VAL A O 1
ATOM 1315 N N . VAL A 1 179 ? 4.755 -7.423 -25.145 1.00 96.19 179 VAL A N 1
ATOM 1316 C CA . VAL A 1 179 ? 4.246 -7.747 -23.813 1.00 96.19 179 VAL A CA 1
ATOM 1317 C C . VAL A 1 179 ? 5.158 -7.087 -22.797 1.00 96.19 179 VAL A C 1
ATOM 1319 O O . VAL A 1 179 ? 6.363 -7.344 -22.784 1.00 96.19 179 VAL A O 1
ATOM 1322 N N . VAL A 1 180 ? 4.579 -6.262 -21.928 1.00 95.88 180 VAL A N 1
ATOM 1323 C CA . VAL A 1 180 ? 5.313 -5.572 -20.867 1.00 95.88 180 VAL A CA 1
ATOM 1324 C C . VAL A 1 180 ? 4.940 -6.167 -19.514 1.00 95.88 180 VAL A C 1
ATOM 1326 O O . VAL A 1 180 ? 3.768 -6.247 -19.148 1.00 95.88 180 VAL A O 1
ATOM 1329 N N . HIS A 1 181 ? 5.946 -6.608 -18.766 1.00 92.38 181 HIS A N 1
ATOM 1330 C CA . HIS A 1 181 ? 5.810 -7.030 -17.380 1.00 92.38 181 HIS A CA 1
ATOM 1331 C C . HIS A 1 181 ? 6.363 -5.943 -16.460 1.00 92.38 181 HIS A C 1
ATOM 1333 O O . HIS A 1 181 ? 7.495 -5.499 -16.645 1.00 92.38 181 HIS A O 1
ATOM 1339 N N . VAL A 1 182 ? 5.566 -5.530 -15.476 1.00 89.44 182 VAL A N 1
ATOM 1340 C CA . VAL A 1 182 ? 5.957 -4.531 -14.479 1.00 89.44 182 VAL A CA 1
ATOM 1341 C C . VAL A 1 182 ? 6.324 -5.251 -13.191 1.00 89.44 182 VAL A C 1
ATOM 1343 O O . VAL A 1 182 ? 5.507 -5.977 -12.623 1.00 89.44 182 VAL A O 1
ATOM 1346 N N . GLU A 1 183 ? 7.551 -5.048 -12.737 1.00 83.56 183 GLU A N 1
ATOM 1347 C CA . GLU A 1 183 ? 8.081 -5.591 -11.491 1.00 83.56 183 GLU A CA 1
ATOM 1348 C C . GLU A 1 183 ? 8.442 -4.437 -10.542 1.00 83.56 183 GLU A C 1
ATOM 1350 O O . GLU A 1 183 ? 8.762 -3.344 -11.002 1.00 83.56 183 GLU A O 1
ATOM 1355 N N . PRO A 1 184 ? 8.424 -4.637 -9.217 1.00 74.12 184 PRO A N 1
ATOM 1356 C CA . PRO A 1 184 ? 8.956 -3.635 -8.305 1.00 74.12 184 PRO A CA 1
ATOM 1357 C C . PRO A 1 184 ? 10.468 -3.442 -8.511 1.00 74.12 184 PRO A C 1
ATOM 1359 O O . PRO A 1 184 ? 11.179 -4.341 -8.990 1.00 74.12 184 PRO A O 1
ATOM 1362 N N . GLU A 1 185 ? 10.972 -2.275 -8.121 1.00 75.00 185 GLU A N 1
ATOM 1363 C CA . GLU A 1 185 ? 12.412 -2.027 -8.025 1.00 75.00 185 GLU A CA 1
ATOM 1364 C C . GLU A 1 185 ? 13.063 -3.027 -7.049 1.00 75.00 185 GLU A C 1
ATOM 1366 O O . GLU A 1 185 ? 12.555 -3.298 -5.956 1.00 75.00 185 GLU A O 1
ATOM 1371 N N . GLU A 1 186 ? 14.164 -3.653 -7.483 1.00 64.31 186 GLU A N 1
ATOM 1372 C CA . GLU A 1 186 ? 14.828 -4.736 -6.734 1.00 64.31 186 GLU A CA 1
ATOM 1373 C C . GLU A 1 186 ? 15.428 -4.226 -5.417 1.00 64.31 186 GLU A C 1
ATOM 1375 O O . GLU A 1 186 ? 15.315 -4.898 -4.386 1.00 64.31 186 GLU A O 1
ATOM 1380 N N . ASP A 1 187 ? 15.985 -3.013 -5.437 1.00 70.75 187 ASP A N 1
ATOM 1381 C CA . ASP A 1 187 ? 16.561 -2.359 -4.263 1.00 70.75 187 ASP A CA 1
ATOM 1382 C C . ASP A 1 187 ? 15.486 -2.077 -3.211 1.00 70.75 187 ASP A C 1
ATOM 1384 O O . ASP A 1 187 ? 15.650 -2.429 -2.041 1.00 70.75 187 ASP A O 1
ATOM 1388 N N . GLU A 1 188 ? 14.329 -1.559 -3.625 1.00 75.56 188 GLU A N 1
ATOM 1389 C CA . GLU A 1 188 ? 13.208 -1.317 -2.721 1.00 75.56 188 GLU A CA 1
ATOM 1390 C C . GLU A 1 188 ? 12.646 -2.609 -2.121 1.00 75.56 188 GLU A C 1
ATOM 1392 O O . GLU A 1 188 ? 12.358 -2.677 -0.923 1.00 75.56 188 GLU A O 1
ATOM 1397 N N . ALA A 1 189 ? 12.511 -3.669 -2.923 1.00 76.62 189 ALA A N 1
ATOM 1398 C CA . ALA A 1 189 ? 12.038 -4.957 -2.429 1.00 76.62 189 ALA A CA 1
ATOM 1399 C C . ALA A 1 189 ? 12.992 -5.552 -1.376 1.00 76.62 189 ALA A C 1
ATOM 1401 O O . ALA A 1 189 ? 12.526 -6.070 -0.355 1.00 76.62 189 ALA A O 1
ATOM 1402 N N . ALA A 1 190 ? 14.305 -5.433 -1.593 1.00 84.31 190 ALA A N 1
ATOM 1403 C CA . ALA A 1 190 ? 15.329 -5.881 -0.654 1.00 84.31 190 ALA A CA 1
ATOM 1404 C C . ALA A 1 190 ? 15.392 -5.007 0.612 1.00 84.31 190 ALA A C 1
ATOM 1406 O O . ALA A 1 190 ? 15.578 -5.526 1.718 1.00 84.31 190 ALA A O 1
ATOM 1407 N N . ILE A 1 191 ? 15.226 -3.686 0.483 1.00 89.25 191 ILE A N 1
ATOM 1408 C CA . ILE A 1 191 ? 15.115 -2.749 1.614 1.00 89.25 191 ILE A CA 1
ATOM 1409 C C . ILE A 1 191 ? 13.881 -3.093 2.451 1.00 89.25 191 ILE A C 1
ATOM 1411 O O . ILE A 1 191 ? 13.993 -3.259 3.665 1.00 89.25 191 ILE A O 1
ATOM 1415 N N . ARG A 1 192 ? 12.725 -3.293 1.809 1.00 89.38 192 ARG A N 1
ATOM 1416 C CA . ARG A 1 192 ? 11.462 -3.665 2.458 1.00 89.38 192 ARG A CA 1
ATOM 1417 C C . ARG A 1 192 ? 11.594 -4.952 3.266 1.00 89.38 192 ARG A C 1
ATOM 1419 O O . ARG A 1 192 ? 11.156 -4.998 4.414 1.00 89.38 192 ARG A O 1
ATOM 1426 N N . GLU A 1 193 ? 12.190 -5.996 2.689 1.00 89.50 193 GLU A N 1
ATOM 1427 C CA . GLU A 1 193 ? 12.384 -7.280 3.373 1.00 89.50 193 GLU A CA 1
ATOM 1428 C C . GLU A 1 193 ? 13.301 -7.136 4.595 1.00 89.50 193 GLU A C 1
ATOM 1430 O O . GLU A 1 193 ? 12.966 -7.607 5.685 1.00 89.50 193 GLU A O 1
ATOM 1435 N N . ARG A 1 194 ? 14.428 -6.428 4.451 1.00 93.19 194 ARG A N 1
ATOM 1436 C CA . ARG A 1 194 ? 15.348 -6.184 5.570 1.00 93.19 194 ARG A CA 1
ATOM 1437 C C . ARG A 1 194 ? 14.723 -5.317 6.658 1.00 93.19 194 ARG A C 1
ATOM 1439 O O . ARG A 1 194 ? 14.912 -5.622 7.834 1.00 93.19 194 ARG A O 1
ATOM 1446 N N . ALA A 1 195 ? 13.964 -4.284 6.294 1.00 93.31 195 ALA A N 1
ATOM 1447 C CA . ALA A 1 195 ? 13.255 -3.428 7.243 1.00 93.31 195 ALA A CA 1
ATOM 1448 C C . ALA A 1 195 ? 12.186 -4.217 8.015 1.00 93.31 195 ALA A C 1
ATOM 1450 O O . ALA A 1 195 ? 12.119 -4.133 9.242 1.00 93.31 195 ALA A O 1
ATOM 1451 N N . HIS A 1 196 ? 11.411 -5.061 7.325 1.00 92.94 196 HIS A N 1
ATOM 1452 C CA . HIS A 1 196 ? 10.436 -5.959 7.952 1.00 92.94 196 HIS A CA 1
ATOM 1453 C C . HIS A 1 196 ? 11.103 -6.931 8.936 1.00 92.94 196 HIS A C 1
ATOM 1455 O O . HIS A 1 196 ? 10.683 -7.042 10.090 1.00 92.94 196 HIS A O 1
ATOM 1461 N N . ALA A 1 197 ? 12.205 -7.565 8.524 1.00 92.69 197 ALA A N 1
ATOM 1462 C CA . ALA A 1 197 ? 12.979 -8.463 9.379 1.00 92.69 197 ALA A CA 1
ATOM 1463 C C . ALA A 1 197 ? 13.618 -7.738 10.580 1.00 92.69 197 ALA A C 1
ATOM 1465 O O . ALA A 1 197 ? 13.681 -8.287 11.684 1.00 92.69 197 ALA A O 1
ATOM 1466 N N . ALA A 1 198 ? 14.087 -6.501 10.392 1.00 93.69 198 ALA A N 1
ATOM 1467 C CA . ALA A 1 198 ? 14.627 -5.674 11.463 1.00 93.69 198 ALA A CA 1
ATOM 1468 C C . ALA A 1 198 ? 13.555 -5.338 12.508 1.00 93.69 198 ALA A C 1
ATOM 1470 O O . ALA A 1 198 ? 13.804 -5.534 13.701 1.00 93.69 198 ALA A O 1
ATOM 1471 N N . ALA A 1 199 ? 12.363 -4.935 12.059 1.00 93.44 199 ALA A N 1
ATOM 1472 C CA . ALA A 1 199 ? 11.225 -4.623 12.917 1.00 93.44 199 ALA A CA 1
ATOM 1473 C C . ALA A 1 199 ? 10.763 -5.831 13.745 1.00 93.44 199 ALA A C 1
ATOM 1475 O O . ALA A 1 199 ? 10.633 -5.730 14.964 1.00 93.44 199 ALA A O 1
ATOM 1476 N N . LEU A 1 200 ? 10.607 -7.005 13.119 1.00 92.31 200 LEU A N 1
ATOM 1477 C CA . LEU A 1 200 ? 10.247 -8.247 13.821 1.00 92.31 200 LEU A CA 1
ATOM 1478 C C . LEU A 1 200 ? 11.314 -8.722 14.819 1.00 92.31 200 LEU A C 1
ATOM 1480 O O . LEU A 1 200 ? 11.027 -9.525 15.706 1.00 92.31 200 LEU A O 1
ATOM 1484 N N . GLY A 1 201 ? 12.551 -8.241 14.686 1.00 88.88 201 GLY A N 1
ATOM 1485 C CA . GLY A 1 201 ? 13.632 -8.533 15.620 1.00 88.88 201 GLY A CA 1
ATOM 1486 C C . GLY A 1 201 ? 13.531 -7.790 16.956 1.00 88.88 201 GLY A C 1
ATOM 1487 O O . GLY A 1 201 ? 14.280 -8.125 17.876 1.00 88.88 201 GLY A O 1
ATOM 1488 N N . VAL A 1 202 ? 12.651 -6.791 17.078 1.00 90.75 202 VAL A N 1
ATOM 1489 C CA . VAL A 1 202 ? 12.451 -6.030 18.316 1.00 90.75 202 VAL A CA 1
ATOM 1490 C C . VAL A 1 202 ? 11.446 -6.744 19.217 1.00 90.75 202 VAL A C 1
ATOM 1492 O O . VAL A 1 202 ? 10.356 -7.132 18.804 1.00 90.75 202 VAL A O 1
ATOM 1495 N N . ALA A 1 203 ? 11.819 -6.929 20.485 1.00 79.81 203 ALA A N 1
ATOM 1496 C CA . ALA A 1 203 ? 10.954 -7.570 21.466 1.00 79.81 203 ALA A CA 1
ATOM 1497 C C . ALA A 1 203 ? 9.638 -6.788 21.630 1.00 79.81 203 ALA A C 1
ATOM 1499 O O . ALA A 1 203 ? 9.651 -5.564 21.642 1.00 79.81 203 ALA A O 1
ATOM 1500 N N . GLN A 1 204 ? 8.529 -7.506 21.837 1.00 77.88 204 GLN A N 1
ATOM 1501 C CA . GLN A 1 204 ? 7.157 -6.980 21.993 1.00 77.88 204 GLN A CA 1
ATOM 1502 C C . GLN A 1 204 ? 6.428 -6.606 20.694 1.00 77.88 204 GLN A C 1
ATOM 1504 O O . GLN A 1 204 ? 5.200 -6.525 20.726 1.00 77.88 204 GLN A O 1
ATOM 1509 N N . VAL A 1 205 ? 7.121 -6.503 19.555 1.00 84.19 205 VAL A N 1
ATOM 1510 C CA . VAL A 1 205 ? 6.465 -6.439 18.240 1.00 84.19 205 VAL A CA 1
ATOM 1511 C C . VAL A 1 205 ? 5.780 -7.776 17.967 1.00 84.19 205 VAL A C 1
ATOM 1513 O O . VAL A 1 205 ? 6.406 -8.836 18.052 1.00 84.19 205 VAL A O 1
ATOM 1516 N N . ARG A 1 206 ? 4.471 -7.746 17.699 1.00 83.19 206 ARG A N 1
ATOM 1517 C CA . ARG A 1 206 ? 3.675 -8.958 17.443 1.00 83.19 206 ARG A CA 1
ATOM 1518 C C . ARG A 1 206 ? 3.459 -9.184 15.960 1.00 83.19 206 ARG A C 1
ATOM 1520 O O . ARG A 1 206 ? 3.606 -10.308 15.492 1.00 83.19 206 ARG A O 1
ATOM 1527 N N . GLU A 1 207 ? 3.145 -8.114 15.245 1.00 86.56 207 GLU A N 1
ATOM 1528 C CA . GLU A 1 207 ? 2.918 -8.125 13.808 1.00 86.56 207 GLU A CA 1
ATOM 1529 C C . GLU A 1 207 ? 3.473 -6.838 13.201 1.00 86.56 207 GLU A C 1
ATOM 1531 O O . GLU A 1 207 ? 3.425 -5.774 13.824 1.00 86.56 207 GLU A O 1
ATOM 1536 N N . VAL A 1 208 ? 3.998 -6.966 11.985 1.00 90.50 208 VAL A N 1
ATOM 1537 C CA . VAL A 1 208 ? 4.413 -5.848 11.143 1.00 90.50 208 VAL A CA 1
ATOM 1538 C C . VAL A 1 208 ? 3.739 -6.022 9.796 1.00 90.50 208 VAL A C 1
ATOM 1540 O O . VAL A 1 208 ? 3.920 -7.057 9.143 1.00 90.50 208 VAL A O 1
ATOM 1543 N N . HIS A 1 209 ? 3.000 -5.006 9.370 1.00 88.44 209 HIS A N 1
ATOM 1544 C CA . HIS A 1 209 ? 2.300 -4.983 8.088 1.00 88.44 209 HIS A CA 1
ATOM 1545 C C . HIS A 1 209 ? 2.439 -3.618 7.412 1.00 88.44 209 HIS A C 1
ATOM 1547 O O . HIS A 1 209 ? 2.976 -2.674 7.990 1.00 88.44 209 HIS A O 1
ATOM 1553 N N . ASN A 1 210 ? 1.997 -3.538 6.155 1.00 86.25 210 ASN A N 1
ATOM 1554 C CA . ASN A 1 210 ? 2.048 -2.325 5.330 1.00 86.25 210 ASN A CA 1
ATOM 1555 C C . ASN A 1 210 ? 3.436 -1.669 5.270 1.00 86.25 210 ASN A C 1
ATOM 1557 O O . ASN A 1 210 ? 3.553 -0.454 5.380 1.00 86.25 210 ASN A O 1
ATOM 1561 N N . VAL A 1 211 ? 4.492 -2.472 5.102 1.00 89.62 211 VAL A N 1
ATOM 1562 C CA . VAL A 1 211 ? 5.840 -1.924 4.907 1.00 89.62 211 VAL A CA 1
ATOM 1563 C C . VAL A 1 211 ? 5.940 -1.332 3.506 1.00 89.62 211 VAL A C 1
ATOM 1565 O O . VAL A 1 211 ? 5.921 -2.078 2.523 1.00 89.62 211 VAL A O 1
ATOM 1568 N N . SER A 1 212 ? 6.066 -0.012 3.429 1.00 84.44 212 SER A N 1
ATOM 1569 C CA . SER A 1 212 ? 6.299 0.732 2.193 1.00 84.44 212 SER A CA 1
ATOM 1570 C C . SER A 1 212 ? 7.683 1.358 2.223 1.00 84.44 212 SER A C 1
ATOM 1572 O O . SER A 1 212 ? 8.100 1.888 3.250 1.00 84.44 212 SER A O 1
ATOM 1574 N N . VAL A 1 213 ? 8.368 1.312 1.086 1.00 87.56 213 VAL A N 1
ATOM 1575 C CA . VAL A 1 213 ? 9.628 2.014 0.834 1.00 87.56 213 VAL A CA 1
ATOM 1576 C C . VAL A 1 213 ? 9.323 3.076 -0.215 1.00 87.56 213 VAL A C 1
ATOM 1578 O O . VAL A 1 213 ? 8.540 2.811 -1.125 1.00 87.56 213 VAL A O 1
ATOM 1581 N N . LEU A 1 214 ? 9.837 4.287 -0.032 1.00 81.62 214 LEU A N 1
ATOM 1582 C CA . LEU A 1 214 ? 9.693 5.382 -0.987 1.00 81.62 214 LEU A CA 1
ATOM 1583 C C . LEU A 1 214 ? 11.033 6.101 -1.142 1.00 81.62 214 LEU A C 1
ATOM 1585 O O . LEU A 1 214 ? 11.667 6.417 -0.137 1.00 81.62 214 LEU A O 1
ATOM 1589 N N . ASP A 1 215 ? 11.421 6.433 -2.372 1.00 77.38 215 ASP A N 1
ATOM 1590 C CA . ASP A 1 215 ? 12.443 7.454 -2.621 1.00 77.38 215 ASP A CA 1
ATOM 1591 C C . ASP A 1 215 ? 11.785 8.836 -2.738 1.00 77.38 215 ASP A C 1
ATOM 1593 O O . ASP A 1 215 ? 10.929 9.076 -3.595 1.00 77.38 215 ASP A O 1
ATOM 1597 N N . VAL A 1 216 ? 12.176 9.764 -1.861 1.00 74.56 216 VAL A N 1
ATOM 1598 C CA . VAL A 1 216 ? 11.709 11.153 -1.876 1.00 74.56 216 VAL A CA 1
ATOM 1599 C C . VAL A 1 216 ? 12.903 12.091 -1.997 1.00 74.56 216 VAL A C 1
ATOM 1601 O O . VAL A 1 216 ? 13.502 12.526 -1.012 1.00 74.56 216 VAL A O 1
ATOM 1604 N N . GLY A 1 217 ? 13.236 12.443 -3.238 1.00 72.25 217 GLY A N 1
ATOM 1605 C CA . GLY A 1 217 ? 14.312 13.390 -3.526 1.00 72.25 217 GLY A CA 1
ATOM 1606 C C . GLY A 1 217 ? 15.695 12.825 -3.202 1.00 72.25 217 GLY A C 1
ATOM 1607 O O . GLY A 1 217 ? 16.538 13.560 -2.679 1.00 72.25 217 GLY A O 1
ATOM 1608 N N . GLY A 1 218 ? 15.914 11.537 -3.494 1.00 76.94 218 GLY A N 1
ATOM 1609 C CA . GLY A 1 218 ? 17.161 10.828 -3.208 1.00 76.94 218 GLY A CA 1
ATOM 1610 C C . GLY A 1 218 ? 17.331 10.465 -1.735 1.00 76.94 218 GLY A C 1
ATOM 1611 O O . GLY A 1 218 ? 18.463 10.326 -1.273 1.00 76.94 218 GLY A O 1
ATOM 1612 N N . ARG A 1 219 ? 16.223 10.399 -0.989 1.00 83.38 219 ARG A N 1
ATOM 1613 C CA . ARG A 1 219 ? 16.178 9.921 0.394 1.00 83.38 219 ARG A CA 1
ATOM 1614 C C . ARG A 1 219 ? 15.220 8.752 0.486 1.00 83.38 219 ARG A C 1
ATOM 1616 O O . ARG A 1 219 ? 14.076 8.881 0.057 1.00 83.38 219 ARG A O 1
ATOM 1623 N N . THR A 1 220 ? 15.661 7.661 1.093 1.00 88.12 220 THR A N 1
ATOM 1624 C CA . THR A 1 220 ? 14.827 6.473 1.270 1.00 88.12 220 THR A CA 1
ATOM 1625 C C . THR A 1 220 ? 14.042 6.582 2.571 1.00 88.12 220 THR A C 1
ATOM 1627 O O . THR A 1 220 ? 14.614 6.611 3.664 1.00 88.12 220 THR A O 1
ATOM 1630 N N . GLU A 1 221 ? 12.719 6.603 2.465 1.00 91.06 221 GLU A N 1
ATOM 1631 C CA . GLU A 1 221 ? 11.795 6.604 3.592 1.00 91.06 221 GLU A CA 1
ATOM 1632 C C . GLU A 1 221 ? 11.079 5.257 3.703 1.00 91.06 221 GLU A C 1
ATOM 1634 O O . GLU A 1 221 ? 10.602 4.699 2.712 1.00 91.06 221 GLU A O 1
ATOM 1639 N N . VAL A 1 222 ? 10.986 4.730 4.924 1.00 93.06 222 VAL A N 1
ATOM 1640 C CA . VAL A 1 222 ? 10.232 3.508 5.219 1.00 93.06 222 VAL A CA 1
ATOM 1641 C C . VAL A 1 222 ? 9.058 3.831 6.129 1.00 93.06 222 VAL A C 1
ATOM 1643 O O . VAL A 1 222 ? 9.235 4.383 7.212 1.00 93.06 222 VAL A O 1
ATOM 1646 N N . SER A 1 223 ? 7.860 3.410 5.737 1.00 93.31 223 SER A N 1
ATOM 1647 C CA . SER A 1 223 ? 6.686 3.428 6.612 1.00 93.31 223 SER A CA 1
ATOM 1648 C C . SER A 1 223 ? 6.207 2.014 6.908 1.00 93.31 223 SER A C 1
ATOM 1650 O O . SER A 1 223 ? 6.322 1.123 6.066 1.00 93.31 223 SER A O 1
ATOM 1652 N N . LEU A 1 224 ? 5.720 1.784 8.129 1.00 93.31 224 LEU A N 1
ATOM 1653 C CA . LEU A 1 224 ? 5.224 0.480 8.568 1.00 93.31 224 LEU A CA 1
ATOM 1654 C C . LEU A 1 224 ? 4.190 0.601 9.685 1.00 93.31 224 LEU A C 1
ATOM 1656 O O . LEU A 1 224 ? 4.225 1.525 10.499 1.00 93.31 224 LEU A O 1
ATOM 1660 N N . HIS A 1 225 ? 3.293 -0.376 9.750 1.00 92.88 225 HIS A N 1
ATOM 1661 C CA . HIS A 1 225 ? 2.336 -0.517 10.838 1.00 92.88 225 HIS A CA 1
ATOM 1662 C C . HIS A 1 225 ? 2.828 -1.583 11.822 1.00 92.88 225 HIS A C 1
ATOM 1664 O O . HIS A 1 225 ? 3.287 -2.656 11.419 1.00 92.88 225 HIS A O 1
ATOM 1670 N N . LEU A 1 226 ? 2.730 -1.282 13.116 1.00 92.06 226 LEU A N 1
ATOM 1671 C CA . LEU A 1 226 ? 3.143 -2.145 14.216 1.00 92.06 226 LEU A CA 1
ATOM 1672 C C . LEU A 1 226 ? 1.926 -2.521 15.051 1.00 92.06 226 LEU A C 1
ATOM 1674 O O . LEU A 1 226 ? 1.295 -1.643 15.640 1.00 92.06 226 LEU A O 1
ATOM 1678 N N . LYS A 1 227 ? 1.644 -3.823 15.177 1.00 88.69 227 LYS A N 1
ATOM 1679 C CA . LYS A 1 227 ? 0.677 -4.296 16.174 1.00 88.69 227 LYS A CA 1
ATOM 1680 C C . LYS A 1 227 ? 1.365 -4.636 17.481 1.00 88.69 227 LYS A C 1
ATOM 1682 O O . LYS A 1 227 ? 2.242 -5.509 17.528 1.00 88.69 227 LYS A O 1
ATOM 1687 N N . LEU A 1 228 ? 0.922 -3.977 18.545 1.00 88.38 228 LEU A N 1
ATOM 1688 C CA . LEU A 1 228 ? 1.448 -4.122 19.902 1.00 88.38 228 LEU A CA 1
ATOM 1689 C C . LEU A 1 228 ? 0.343 -4.571 20.870 1.00 88.38 228 LEU A C 1
ATOM 1691 O O . LEU A 1 228 ? -0.827 -4.348 20.586 1.00 88.38 228 LEU A O 1
ATOM 1695 N N . PRO A 1 229 ? 0.657 -5.211 22.009 1.00 85.62 229 PRO A N 1
ATOM 1696 C CA . PRO A 1 229 ? -0.362 -5.580 22.993 1.00 85.62 229 PRO A CA 1
ATOM 1697 C C . PRO A 1 229 ? -1.232 -4.381 23.413 1.00 85.62 229 PRO A C 1
ATOM 1699 O O . PRO A 1 229 ? -0.710 -3.319 23.745 1.00 85.62 229 PRO A O 1
ATOM 1702 N N . GLY A 1 230 ? -2.559 -4.548 23.381 1.00 83.00 230 GLY A N 1
ATOM 1703 C CA . GLY A 1 230 ? -3.511 -3.460 23.648 1.00 83.00 230 GLY A CA 1
ATOM 1704 C C . GLY A 1 230 ? -3.570 -2.988 25.107 1.00 83.00 230 GLY A C 1
ATOM 1705 O O . GLY A 1 230 ? -4.221 -1.990 25.395 1.00 83.00 230 GLY A O 1
ATOM 1706 N N . ASP A 1 231 ? -2.912 -3.695 26.026 1.00 83.62 231 ASP A N 1
ATOM 1707 C CA . ASP A 1 231 ? -2.765 -3.330 27.436 1.00 83.62 231 ASP A CA 1
ATOM 1708 C C . ASP A 1 231 ? -1.536 -2.448 27.718 1.00 83.62 231 ASP A C 1
ATOM 1710 O O . ASP A 1 231 ? -1.372 -1.985 28.850 1.00 83.62 231 ASP A O 1
ATOM 1714 N N . LEU A 1 232 ? -0.690 -2.188 26.713 1.00 87.19 232 LEU A N 1
ATOM 1715 C CA . LEU A 1 232 ? 0.415 -1.238 26.836 1.00 87.19 232 LEU A CA 1
ATOM 1716 C C . LEU A 1 232 ? -0.095 0.196 26.974 1.00 87.19 232 LEU A C 1
ATOM 1718 O O . LEU A 1 232 ? -1.090 0.597 26.365 1.00 87.19 232 LEU A O 1
ATOM 1722 N N . THR A 1 233 ? 0.636 1.004 27.742 1.00 91.88 233 THR A N 1
ATOM 1723 C CA . THR A 1 233 ? 0.426 2.451 27.713 1.00 91.88 233 THR A CA 1
ATOM 1724 C C . THR A 1 233 ? 0.906 3.019 26.377 1.00 91.88 233 THR A C 1
ATOM 1726 O O . THR A 1 233 ? 1.754 2.431 25.706 1.00 91.88 233 THR A O 1
ATOM 1729 N N . LEU A 1 234 ? 0.392 4.188 25.984 1.00 90.81 234 LEU A N 1
ATOM 1730 C CA . LEU A 1 234 ? 0.880 4.870 24.780 1.00 90.81 234 LEU A CA 1
ATOM 1731 C C . LEU A 1 234 ? 2.380 5.196 24.875 1.00 90.81 234 LEU A C 1
ATOM 1733 O O . LEU A 1 234 ? 3.072 5.154 23.864 1.00 90.81 234 LEU A O 1
ATOM 1737 N N . GLU A 1 235 ? 2.874 5.497 26.079 1.00 93.31 235 GLU A N 1
ATOM 1738 C CA . GLU A 1 235 ? 4.295 5.742 26.335 1.00 93.31 235 GLU A CA 1
ATOM 1739 C C . GLU A 1 235 ? 5.121 4.478 26.054 1.00 93.31 235 GLU A C 1
ATOM 1741 O O . GLU A 1 235 ? 6.017 4.520 25.214 1.00 93.31 235 GLU A O 1
ATOM 1746 N N . ASP A 1 236 ? 4.744 3.331 26.630 1.00 92.50 236 ASP A N 1
ATOM 1747 C CA . ASP A 1 236 ? 5.427 2.050 26.385 1.00 92.50 236 ASP A CA 1
ATOM 1748 C C . ASP A 1 236 ? 5.349 1.631 24.906 1.00 92.50 236 ASP A C 1
ATOM 1750 O O . ASP A 1 236 ? 6.321 1.153 24.318 1.00 92.50 236 ASP A O 1
ATOM 1754 N N . ALA A 1 237 ? 4.189 1.826 24.273 1.00 92.25 237 ALA A N 1
ATOM 1755 C CA . ALA A 1 237 ? 3.990 1.528 22.860 1.00 92.25 237 ALA A CA 1
ATOM 1756 C C . ALA A 1 237 ? 4.895 2.397 21.968 1.00 92.25 237 ALA A C 1
ATOM 1758 O O . ALA A 1 237 ? 5.483 1.901 21.005 1.00 92.25 237 ALA A O 1
ATOM 1759 N N . HIS A 1 238 ? 5.060 3.676 22.317 1.00 94.38 238 HIS A N 1
ATOM 1760 C CA . HIS A 1 238 ? 5.962 4.593 21.629 1.00 94.38 238 HIS A CA 1
ATOM 1761 C C . HIS A 1 238 ? 7.439 4.233 21.837 1.00 94.38 238 HIS A C 1
ATOM 1763 O O . HIS A 1 238 ? 8.225 4.319 20.892 1.00 94.38 238 HIS A O 1
ATOM 1769 N N . GLU A 1 239 ? 7.831 3.769 23.025 1.00 95.56 239 GLU A N 1
ATOM 1770 C CA . GLU A 1 239 ? 9.188 3.265 23.262 1.00 95.56 239 GLU A CA 1
ATOM 1771 C C . GLU A 1 239 ? 9.506 2.049 22.380 1.00 95.56 239 GLU A C 1
ATOM 1773 O O . GLU A 1 239 ? 10.596 1.966 21.804 1.00 95.56 239 GLU A O 1
ATOM 1778 N N . VAL A 1 240 ? 8.548 1.128 22.215 1.00 94.06 240 VAL A N 1
ATOM 1779 C CA . VAL A 1 240 ? 8.688 -0.010 21.292 1.00 94.06 240 VAL A CA 1
ATOM 1780 C C . VAL A 1 240 ? 8.804 0.475 19.845 1.00 94.06 240 VAL A C 1
ATOM 1782 O O . VAL A 1 240 ? 9.692 0.013 19.128 1.00 94.06 240 VAL A O 1
ATOM 1785 N N . ALA A 1 241 ? 7.969 1.431 19.427 1.00 94.88 241 ALA A N 1
ATOM 1786 C CA . ALA A 1 241 ? 8.037 2.037 18.094 1.00 94.88 241 ALA A CA 1
ATOM 1787 C C . ALA A 1 241 ? 9.417 2.659 17.824 1.00 94.88 241 ALA A C 1
ATOM 1789 O O . ALA A 1 241 ? 10.070 2.336 16.834 1.00 94.88 241 ALA A O 1
ATOM 1790 N N . THR A 1 242 ? 9.915 3.452 18.773 1.00 96.12 242 THR A N 1
ATOM 1791 C CA . THR A 1 242 ? 11.237 4.093 18.708 1.00 96.12 242 THR A CA 1
ATOM 1792 C C . THR A 1 242 ? 12.357 3.052 18.618 1.00 96.12 242 THR A C 1
ATOM 1794 O O . THR A 1 242 ? 13.342 3.223 17.894 1.00 96.12 242 THR A O 1
ATOM 1797 N N . ALA A 1 243 ? 12.229 1.938 19.346 1.00 95.81 243 ALA A N 1
ATOM 1798 C CA . ALA A 1 243 ? 13.187 0.841 19.273 1.00 95.81 243 ALA A CA 1
ATOM 1799 C C . ALA A 1 243 ? 13.178 0.149 17.900 1.00 95.81 243 ALA A C 1
ATOM 1801 O O . ALA A 1 243 ? 14.248 -0.229 17.418 1.00 95.81 243 ALA A O 1
ATOM 1802 N N . VAL A 1 244 ? 12.007 0.009 17.269 1.00 96.50 244 VAL A N 1
ATOM 1803 C CA . VAL A 1 244 ? 11.857 -0.499 15.896 1.00 96.50 244 VAL A CA 1
ATOM 1804 C C . VAL A 1 244 ? 12.489 0.441 14.879 1.00 96.50 244 VAL A C 1
ATOM 1806 O O . VAL A 1 244 ? 13.297 -0.013 14.073 1.00 96.50 244 VAL A O 1
ATOM 1809 N N . GLU A 1 245 ? 12.181 1.735 14.945 1.00 96.56 245 GLU A N 1
ATOM 1810 C CA . GLU A 1 245 ? 12.744 2.753 14.050 1.00 96.56 245 GLU A CA 1
ATOM 1811 C C . GLU A 1 245 ? 14.274 2.724 14.093 1.00 96.56 245 GLU A C 1
ATOM 1813 O O . GLU A 1 245 ? 14.930 2.591 13.058 1.00 96.56 245 GLU A O 1
ATOM 1818 N N . ARG A 1 246 ? 14.852 2.714 15.301 1.00 95.50 246 ARG A N 1
ATOM 1819 C CA . ARG A 1 246 ? 16.301 2.582 15.480 1.00 95.50 246 ARG A CA 1
ATOM 1820 C C . ARG A 1 246 ? 16.843 1.271 14.905 1.00 95.50 246 ARG A C 1
ATOM 1822 O O . ARG A 1 246 ? 17.868 1.287 14.232 1.00 95.50 246 ARG A O 1
ATOM 1829 N N . ALA A 1 247 ? 16.179 0.142 15.155 1.00 95.62 247 ALA A N 1
ATOM 1830 C CA . ALA A 1 247 ? 16.633 -1.159 14.666 1.00 95.62 247 ALA A CA 1
ATOM 1831 C C . ALA A 1 247 ? 16.634 -1.251 13.131 1.00 95.62 247 ALA A C 1
ATOM 1833 O O . ALA A 1 247 ? 17.508 -1.911 12.565 1.00 95.62 247 ALA A O 1
ATOM 1834 N N . ILE A 1 248 ? 15.674 -0.604 12.463 1.00 95.75 248 ILE A N 1
ATOM 1835 C CA . ILE A 1 248 ? 15.624 -0.524 10.999 1.00 95.75 248 ILE A CA 1
ATOM 1836 C C . ILE A 1 248 ? 16.794 0.314 10.487 1.00 95.75 248 ILE A C 1
ATOM 1838 O O . ILE A 1 248 ? 17.573 -0.196 9.686 1.00 95.75 248 ILE A O 1
ATOM 1842 N N . VAL A 1 249 ? 16.977 1.534 11.002 1.00 94.31 249 VAL A N 1
ATOM 1843 C CA . VAL A 1 249 ? 18.074 2.428 10.582 1.00 94.31 249 VAL A CA 1
ATOM 1844 C C . VAL A 1 249 ? 19.449 1.783 10.807 1.00 94.31 249 VAL A C 1
ATOM 1846 O O . VAL A 1 249 ? 20.341 1.897 9.972 1.00 94.31 249 VAL A O 1
ATOM 1849 N N . GLU A 1 250 ? 19.634 1.042 11.903 1.00 93.69 250 GLU A N 1
ATOM 1850 C CA . GLU A 1 250 ? 20.899 0.352 12.194 1.00 93.69 250 GLU A CA 1
ATOM 1851 C C . GLU A 1 250 ? 21.196 -0.823 11.246 1.00 93.69 250 GLU A C 1
ATOM 1853 O O . GLU A 1 250 ? 22.362 -1.129 10.990 1.00 93.69 250 GLU A O 1
ATOM 1858 N N . ARG A 1 251 ? 20.167 -1.524 10.754 1.00 92.94 251 ARG A N 1
ATOM 1859 C CA . ARG A 1 251 ? 20.324 -2.741 9.929 1.00 92.94 251 ARG A CA 1
ATOM 1860 C C . ARG A 1 251 ? 20.168 -2.492 8.432 1.00 92.94 251 ARG A C 1
ATOM 1862 O O . ARG A 1 251 ? 20.558 -3.347 7.635 1.00 92.94 251 ARG A O 1
ATOM 1869 N N . VAL A 1 252 ? 19.591 -1.357 8.063 1.00 93.81 252 VAL A N 1
ATOM 1870 C CA . VAL A 1 252 ? 19.289 -0.966 6.688 1.00 93.81 252 VAL A CA 1
ATOM 1871 C C . VAL A 1 252 ? 19.864 0.437 6.471 1.00 93.81 252 VAL A C 1
ATOM 1873 O O . VAL A 1 252 ? 19.128 1.416 6.549 1.00 93.81 252 VAL A O 1
ATOM 1876 N N . PRO A 1 253 ? 21.192 0.556 6.271 1.00 87.88 253 PRO A N 1
ATOM 1877 C CA . PRO A 1 253 ? 21.881 1.847 6.193 1.00 87.88 253 PRO A CA 1
ATOM 1878 C C . PRO A 1 253 ? 21.441 2.724 5.014 1.00 87.88 253 PRO A C 1
ATOM 1880 O O . PRO A 1 253 ? 21.769 3.905 4.986 1.00 87.88 253 PRO A O 1
ATOM 1883 N N . GLU A 1 254 ? 20.734 2.155 4.040 1.00 90.38 254 GLU A N 1
ATOM 1884 C CA . GLU A 1 254 ? 20.134 2.873 2.918 1.00 90.38 254 GLU A CA 1
ATOM 1885 C C . GLU A 1 254 ? 18.902 3.695 3.326 1.00 90.38 254 GLU A C 1
ATOM 1887 O O . GLU A 1 254 ? 18.513 4.582 2.580 1.00 90.38 254 GLU A O 1
ATOM 1892 N N . VAL A 1 255 ? 18.290 3.418 4.484 1.00 92.44 255 VAL A N 1
ATOM 1893 C CA . VAL A 1 255 ? 17.077 4.099 4.963 1.00 92.44 255 VAL A CA 1
ATOM 1894 C C . VAL A 1 255 ? 17.439 5.359 5.744 1.00 92.44 255 VAL A C 1
ATOM 1896 O O . VAL A 1 255 ? 18.059 5.291 6.805 1.00 92.44 255 VAL A O 1
ATOM 1899 N N . ASP A 1 256 ? 16.982 6.512 5.259 1.00 91.81 256 ASP A N 1
ATOM 1900 C CA . ASP A 1 256 ? 17.204 7.812 5.893 1.00 91.81 256 ASP A CA 1
ATOM 1901 C C . ASP A 1 256 ? 16.201 8.104 7.010 1.00 91.81 256 ASP A C 1
ATOM 1903 O O . ASP A 1 256 ? 16.516 8.795 7.982 1.00 91.81 256 ASP A O 1
ATOM 1907 N N . THR A 1 257 ? 14.949 7.668 6.855 1.00 92.06 257 THR A N 1
ATOM 1908 C CA . THR A 1 257 ? 13.861 7.985 7.791 1.00 92.06 257 THR A CA 1
ATOM 1909 C C . THR A 1 257 ? 12.867 6.836 7.880 1.00 92.06 257 THR A C 1
ATOM 1911 O O . THR A 1 257 ? 12.570 6.174 6.888 1.00 92.06 257 THR A O 1
ATOM 1914 N N . VAL A 1 258 ? 12.358 6.596 9.090 1.00 95.38 258 VAL A N 1
ATOM 1915 C CA . VAL A 1 258 ? 11.354 5.569 9.367 1.00 95.38 258 VAL A CA 1
ATOM 1916 C C . VAL A 1 258 ? 10.175 6.209 10.084 1.00 95.38 258 VAL A C 1
ATOM 1918 O O . VAL A 1 258 ? 10.379 6.928 11.059 1.00 95.38 258 VAL A O 1
ATOM 1921 N N . GLN A 1 259 ? 8.955 5.924 9.631 1.00 94.00 259 GLN A N 1
ATOM 1922 C CA . GLN A 1 259 ? 7.727 6.360 10.289 1.00 94.00 259 GLN A CA 1
ATOM 1923 C C . GLN A 1 259 ? 6.849 5.160 10.651 1.00 94.00 259 GLN A C 1
ATOM 1925 O O . GLN A 1 259 ? 6.457 4.369 9.791 1.00 94.00 259 GLN A O 1
ATOM 1930 N N . THR A 1 260 ? 6.501 5.040 11.932 1.00 94.19 260 THR A N 1
ATOM 1931 C CA . THR A 1 260 ? 5.668 3.945 12.440 1.00 94.19 260 THR A CA 1
ATOM 1932 C C . THR A 1 260 ? 4.227 4.378 12.718 1.00 94.19 260 THR A C 1
ATOM 1934 O O . THR A 1 260 ? 3.963 5.479 13.200 1.00 94.19 260 THR A O 1
ATOM 1937 N N . HIS A 1 261 ? 3.275 3.485 12.439 1.00 93.00 261 HIS A N 1
ATOM 1938 C CA . HIS A 1 261 ? 1.888 3.586 12.902 1.00 93.00 261 HIS A CA 1
ATOM 1939 C C . HIS A 1 261 ? 1.641 2.513 13.964 1.00 93.00 261 HIS A C 1
ATOM 1941 O O . HIS A 1 261 ? 1.871 1.330 13.714 1.00 93.00 261 HIS A O 1
ATOM 1947 N N . LEU A 1 262 ? 1.175 2.917 15.146 1.00 91.12 262 LEU A N 1
ATOM 1948 C CA . LEU A 1 262 ? 0.836 2.008 16.238 1.00 91.12 262 LEU A CA 1
ATOM 1949 C C . LEU A 1 262 ? -0.622 1.558 16.179 1.00 91.12 262 LEU A C 1
ATOM 1951 O O . LEU A 1 262 ? -1.537 2.374 16.265 1.00 91.12 262 LEU A O 1
ATOM 1955 N N . GLU A 1 263 ? -0.822 0.249 16.112 1.00 84.81 263 GLU A N 1
ATOM 1956 C CA . GLU A 1 263 ? -2.129 -0.388 16.198 1.00 84.81 263 GLU A CA 1
ATOM 1957 C C . GLU A 1 263 ? -2.184 -1.293 17.441 1.00 84.81 263 GLU A C 1
ATOM 1959 O O . GLU A 1 263 ? -1.240 -2.048 17.709 1.00 84.81 263 GLU A O 1
ATOM 1964 N N . PRO A 1 264 ? -3.279 -1.272 18.218 1.00 82.94 264 PRO A N 1
ATOM 1965 C CA . PRO A 1 264 ? -3.487 -2.285 19.236 1.00 82.94 264 PRO A CA 1
ATOM 1966 C C . PRO A 1 264 ? -3.713 -3.640 18.555 1.00 82.94 264 PRO A C 1
ATOM 1968 O O . PRO A 1 264 ? -4.510 -3.779 17.627 1.00 82.94 264 PRO A O 1
ATOM 1971 N N . LEU A 1 265 ? -3.026 -4.669 19.038 1.00 75.94 265 LEU A N 1
ATOM 1972 C CA . LEU A 1 265 ? -3.267 -6.046 18.651 1.00 75.94 265 LEU A CA 1
ATOM 1973 C C . LEU A 1 265 ? -4.642 -6.439 19.190 1.00 75.94 265 LEU A C 1
ATOM 1975 O O . LEU A 1 265 ? -4.793 -6.722 20.380 1.00 75.94 265 LEU A O 1
ATOM 1979 N N . ALA A 1 266 ? -5.639 -6.468 18.312 1.00 61.41 266 ALA A N 1
ATOM 1980 C CA . ALA A 1 266 ? -6.895 -7.129 18.612 1.00 61.41 266 ALA A CA 1
ATOM 1981 C C . ALA A 1 266 ? -6.599 -8.618 18.850 1.00 61.41 266 ALA A C 1
ATOM 1983 O O . ALA A 1 266 ? -6.035 -9.288 17.980 1.00 61.41 266 ALA A O 1
ATOM 1984 N N . GLU A 1 267 ? -6.944 -9.154 20.025 1.00 56.16 267 GLU A N 1
ATOM 1985 C CA . GLU A 1 267 ? -6.952 -10.608 20.180 1.00 56.16 267 GLU A CA 1
ATOM 1986 C C . GLU A 1 267 ? -7.949 -11.184 19.169 1.00 56.16 267 GLU A C 1
ATOM 1988 O O . GLU A 1 267 ? -9.050 -10.653 19.020 1.00 56.16 267 GLU A O 1
ATOM 1993 N N . GLU A 1 268 ? -7.599 -12.285 18.496 1.00 48.16 268 GLU A N 1
ATOM 1994 C CA . GLU A 1 268 ? -8.557 -13.057 17.702 1.00 48.16 268 GLU A CA 1
ATOM 1995 C C . GLU A 1 268 ? -9.688 -13.549 18.622 1.00 48.16 268 GLU A C 1
ATOM 1997 O O . GLU A 1 268 ? -9.642 -14.614 19.249 1.00 48.16 268 GLU A O 1
ATOM 2002 N N . GLY A 1 269 ? -10.719 -12.723 18.765 1.00 52.84 269 GLY A N 1
ATOM 2003 C CA . GLY A 1 269 ? -11.872 -13.021 19.581 1.00 52.84 269 GLY A CA 1
ATOM 2004 C C . GLY A 1 269 ? -12.669 -14.132 18.919 1.00 52.84 269 GLY A C 1
ATOM 2005 O O . GLY A 1 269 ? -13.133 -13.995 17.789 1.00 52.84 269 GLY A O 1
ATOM 2006 N N . LYS A 1 270 ? -12.907 -15.234 19.638 1.00 50.84 270 LYS A N 1
ATOM 2007 C CA . LYS A 1 270 ? -13.952 -16.190 19.247 1.00 50.84 270 LYS A CA 1
ATOM 2008 C C . LYS A 1 270 ? -15.308 -15.490 19.349 1.00 50.84 270 LYS A C 1
ATOM 2010 O O . LYS A 1 270 ? -15.934 -15.522 20.408 1.00 50.84 270 LYS A O 1
ATOM 2015 N N . GLY A 1 271 ? -15.748 -14.864 18.261 1.00 57.47 271 GLY A N 1
ATOM 2016 C CA . GLY A 1 271 ? -17.089 -14.313 18.141 1.00 57.47 271 GLY A CA 1
ATOM 2017 C C . GLY A 1 271 ? -18.113 -15.437 18.243 1.00 57.47 271 GLY A C 1
ATOM 2018 O O . GLY A 1 271 ? -18.065 -16.404 17.481 1.00 57.47 271 GLY A O 1
ATOM 2019 N N . ARG A 1 272 ? -19.033 -15.348 19.204 1.00 70.75 272 ARG A N 1
ATOM 2020 C CA . ARG A 1 272 ? -20.205 -16.232 19.239 1.00 70.75 272 ARG A CA 1
ATOM 2021 C C . ARG A 1 272 ? -21.347 -15.522 18.542 1.00 70.75 272 ARG A C 1
ATOM 2023 O O . ARG A 1 272 ? -21.550 -14.334 18.765 1.00 70.75 272 ARG A O 1
ATOM 2030 N N . GLN A 1 273 ? -22.107 -16.245 17.728 1.00 76.12 273 GLN A N 1
ATOM 2031 C CA . GLN A 1 273 ? -23.332 -15.693 17.164 1.00 76.12 273 GLN A CA 1
ATOM 2032 C C . GLN A 1 273 ? -24.249 -15.234 18.302 1.00 76.12 273 GLN A C 1
ATOM 2034 O O . GLN A 1 273 ? -24.564 -16.017 19.203 1.00 76.12 273 GLN A O 1
ATOM 2039 N N . ALA A 1 274 ? -24.615 -13.956 18.281 1.00 75.06 274 ALA A N 1
ATOM 2040 C CA . ALA A 1 274 ? -25.508 -13.376 19.266 1.00 75.06 274 ALA A CA 1
ATOM 2041 C C . ALA A 1 274 ? -26.958 -13.648 18.841 1.00 75.06 274 ALA A C 1
ATOM 2043 O O . ALA A 1 274 ? -27.342 -13.382 17.702 1.00 75.06 274 ALA A O 1
ATOM 2044 N N . TYR A 1 275 ? -27.759 -14.188 19.758 1.00 67.69 275 TYR A N 1
ATOM 2045 C CA . TYR A 1 275 ? -29.190 -14.431 19.568 1.00 67.69 275 TYR A CA 1
ATOM 2046 C C . TYR A 1 275 ? -29.984 -13.509 20.496 1.00 67.69 275 TYR A C 1
ATOM 2048 O O . TYR A 1 275 ? -29.551 -13.252 21.617 1.00 67.69 275 TYR A O 1
ATOM 2056 N N . GLY A 1 276 ? -31.143 -13.025 20.044 1.00 64.31 276 GLY A N 1
ATOM 2057 C CA . GLY A 1 276 ? -31.989 -12.117 20.831 1.00 64.31 276 GLY A CA 1
ATOM 2058 C C . GLY A 1 276 ? -31.544 -10.651 20.818 1.00 64.31 276 GLY A C 1
ATOM 2059 O O . GLY A 1 276 ? -32.054 -9.859 21.602 1.00 64.31 276 GLY A O 1
ATOM 2060 N N . VAL A 1 277 ? -30.613 -10.285 19.934 1.00 76.69 277 VAL A N 1
ATOM 2061 C CA . VAL A 1 277 ? -30.303 -8.883 19.639 1.00 76.69 277 VAL A CA 1
ATOM 2062 C C . VAL A 1 277 ? -31.463 -8.292 18.849 1.00 76.69 277 VAL A C 1
ATOM 2064 O O . VAL A 1 277 ? -31.896 -8.884 17.859 1.00 76.69 277 VAL A O 1
ATOM 2067 N N . ASP A 1 278 ? -31.944 -7.123 19.267 1.00 77.06 278 ASP A N 1
ATOM 2068 C CA . ASP A 1 278 ? -32.920 -6.372 18.487 1.00 77.06 278 ASP A CA 1
ATOM 2069 C C . ASP A 1 278 ? -32.282 -5.912 17.168 1.00 77.06 278 ASP A C 1
ATOM 2071 O O . ASP A 1 278 ? -31.416 -5.035 17.143 1.00 77.06 278 ASP A O 1
ATOM 2075 N N . ALA A 1 279 ? -32.664 -6.565 16.074 1.00 84.44 279 ALA A N 1
ATOM 2076 C CA . ALA A 1 279 ? -32.186 -6.260 14.733 1.00 84.44 279 ALA A CA 1
ATOM 2077 C C . ALA A 1 279 ? -33.011 -5.155 14.056 1.00 84.44 279 ALA A C 1
ATOM 2079 O O . ALA A 1 279 ? -32.608 -4.667 13.000 1.00 84.44 279 ALA A O 1
ATOM 2080 N N . GLU A 1 280 ? -34.158 -4.771 14.626 1.00 87.31 280 GLU A N 1
ATOM 2081 C CA . GLU A 1 280 ? -35.130 -3.893 13.977 1.00 87.31 280 GLU A CA 1
ATOM 2082 C C . GLU A 1 280 ? -34.538 -2.511 13.704 1.00 87.31 280 GLU A C 1
ATOM 2084 O O . GLU A 1 280 ? -34.639 -2.022 12.580 1.00 87.31 280 GLU A O 1
ATOM 2089 N N . ALA A 1 281 ? -33.812 -1.951 14.676 1.00 86.25 281 ALA A N 1
ATOM 2090 C CA . ALA A 1 281 ? -33.117 -0.673 14.528 1.00 86.25 281 ALA A CA 1
ATOM 2091 C C . ALA A 1 281 ? -32.077 -0.682 13.390 1.00 86.25 281 ALA A C 1
ATOM 2093 O O . ALA A 1 281 ? -31.957 0.280 12.638 1.00 86.25 281 ALA A O 1
ATOM 2094 N N . VAL A 1 282 ? -31.331 -1.780 13.219 1.00 88.44 282 VAL A N 1
ATOM 2095 C CA . VAL A 1 282 ? -30.339 -1.889 12.133 1.00 88.44 282 VAL A CA 1
ATOM 2096 C C . VAL A 1 282 ? -31.044 -2.027 10.784 1.00 88.44 282 VAL A C 1
ATOM 2098 O O . VAL A 1 282 ? -30.668 -1.385 9.804 1.00 88.44 282 VAL A O 1
ATOM 2101 N N . VAL A 1 283 ? -32.108 -2.831 10.727 1.00 91.12 283 VAL A N 1
ATOM 2102 C CA . VAL A 1 283 ? -32.894 -3.026 9.504 1.00 91.12 283 VAL A CA 1
ATOM 2103 C C . VAL A 1 283 ? -33.598 -1.737 9.077 1.00 91.12 283 VAL A C 1
ATOM 2105 O O . VAL A 1 283 ? -33.663 -1.473 7.876 1.00 91.12 283 VAL A O 1
ATOM 2108 N N . SER A 1 284 ? -34.107 -0.926 10.011 1.00 91.38 284 SER A N 1
ATOM 2109 C CA . SER A 1 284 ? -34.738 0.357 9.684 1.00 91.38 284 SER A CA 1
ATOM 2110 C C . SER A 1 284 ? -33.728 1.338 9.092 1.00 91.38 284 SER A C 1
ATOM 2112 O O . SER A 1 284 ? -33.990 1.886 8.025 1.00 91.38 284 SER A O 1
ATOM 2114 N N . ILE A 1 285 ? -32.541 1.466 9.697 1.00 91.25 285 ILE A N 1
ATOM 2115 C CA . ILE A 1 285 ? -31.457 2.328 9.195 1.00 91.25 285 ILE A CA 1
ATOM 2116 C C . ILE A 1 285 ? -31.060 1.937 7.767 1.00 91.25 285 ILE A C 1
ATOM 2118 O O . ILE A 1 285 ? -30.972 2.792 6.884 1.00 91.25 285 ILE A O 1
ATOM 2122 N N . VAL A 1 286 ? -30.860 0.640 7.512 1.00 91.19 286 VAL A N 1
ATOM 2123 C CA . VAL A 1 286 ? -30.487 0.156 6.175 1.00 91.19 286 VAL A CA 1
ATOM 2124 C C . VAL A 1 286 ? -31.605 0.410 5.160 1.00 91.19 286 VAL A C 1
ATOM 2126 O O . VAL A 1 286 ? -31.324 0.837 4.038 1.00 91.19 286 VAL A O 1
ATOM 2129 N N . ARG A 1 287 ? -32.872 0.202 5.541 1.00 91.88 287 ARG A N 1
ATOM 2130 C CA . ARG A 1 287 ? -34.026 0.476 4.669 1.00 91.88 287 ARG A CA 1
ATOM 2131 C C . ARG A 1 287 ? -34.161 1.950 4.329 1.00 91.88 287 ARG A C 1
ATOM 2133 O O . ARG A 1 287 ? -34.444 2.268 3.181 1.00 91.88 287 ARG A O 1
ATOM 2140 N N . GLU A 1 288 ? -33.940 2.837 5.287 1.00 89.62 288 GLU A N 1
ATOM 2141 C CA . GLU A 1 288 ? -33.971 4.281 5.051 1.00 89.62 288 GLU A CA 1
ATOM 2142 C C . GLU A 1 288 ? -32.846 4.731 4.112 1.00 89.62 288 GLU A C 1
ATOM 2144 O O . GLU A 1 288 ? -33.068 5.576 3.248 1.00 89.62 288 GLU A O 1
ATOM 2149 N N . ALA A 1 289 ? -31.653 4.147 4.243 1.00 86.31 289 ALA A N 1
ATOM 2150 C CA . ALA A 1 289 ? -30.488 4.534 3.450 1.00 86.31 289 ALA A CA 1
ATOM 2151 C C . ALA A 1 289 ? -30.446 3.904 2.043 1.00 86.31 289 ALA A C 1
ATOM 2153 O O . ALA A 1 289 ? -29.922 4.507 1.103 1.00 86.31 289 ALA A O 1
ATOM 2154 N N . THR A 1 290 ? -30.971 2.687 1.876 1.00 86.19 290 THR A N 1
ATOM 2155 C CA . THR A 1 290 ? -30.861 1.917 0.618 1.00 86.19 290 THR A CA 1
ATOM 2156 C C . THR A 1 290 ? -32.199 1.649 -0.070 1.00 86.19 290 THR A C 1
ATOM 2158 O O . THR A 1 290 ? -32.221 1.174 -1.201 1.00 86.19 290 THR A O 1
ATOM 2161 N N . GLY A 1 291 ? -33.325 1.907 0.598 1.00 86.56 291 GLY A N 1
ATOM 2162 C CA . GLY A 1 291 ? -34.661 1.530 0.127 1.00 86.56 291 GLY A CA 1
ATOM 2163 C C . GLY A 1 291 ? -34.980 0.035 0.260 1.00 86.56 291 GLY A C 1
ATOM 2164 O O . GLY A 1 291 ? -36.100 -0.378 -0.040 1.00 86.56 291 GLY A O 1
ATOM 2165 N N . SER A 1 292 ? -34.035 -0.791 0.720 1.00 88.31 292 SER A N 1
ATOM 2166 C CA . SER A 1 292 ? -34.204 -2.240 0.852 1.00 88.31 292 SER A CA 1
ATOM 2167 C C . SER A 1 292 ? -33.635 -2.768 2.172 1.00 88.31 292 SER A C 1
ATOM 2169 O O . SER A 1 292 ? -32.924 -2.074 2.891 1.00 88.31 292 SER A O 1
ATOM 2171 N N . ALA A 1 293 ? -34.023 -3.984 2.558 1.00 89.12 293 ALA A N 1
ATOM 2172 C CA . ALA A 1 293 ? -33.435 -4.641 3.723 1.00 89.12 293 ALA A CA 1
ATOM 2173 C C . ALA A 1 293 ? -32.019 -5.150 3.386 1.00 89.12 293 ALA A C 1
ATOM 2175 O O . ALA A 1 293 ? -31.771 -5.485 2.224 1.00 89.12 293 ALA A O 1
ATOM 2176 N N . PRO A 1 294 ? -31.112 -5.273 4.375 1.00 92.19 294 PRO A N 1
ATOM 2177 C CA . PRO A 1 294 ? -29.814 -5.892 4.137 1.00 92.19 294 PRO A CA 1
ATOM 2178 C C . PRO A 1 294 ? -30.005 -7.333 3.646 1.00 92.19 294 PRO A C 1
ATOM 2180 O O . PRO A 1 294 ? -30.906 -8.041 4.103 1.00 92.19 294 PRO A O 1
ATOM 2183 N N . ARG A 1 295 ? -29.150 -7.772 2.717 1.00 91.69 295 ARG A N 1
ATOM 2184 C CA . ARG A 1 295 ? -29.161 -9.143 2.184 1.00 91.69 295 ARG A CA 1
ATOM 2185 C C . ARG A 1 295 ? -28.805 -10.152 3.270 1.00 91.69 295 ARG A C 1
ATOM 2187 O O . ARG A 1 295 ? -29.428 -11.206 3.368 1.00 91.69 295 ARG A O 1
ATOM 2194 N N . GLU A 1 296 ? -27.807 -9.812 4.071 1.00 91.56 296 GLU A N 1
ATOM 2195 C CA . GLU A 1 296 ? -27.368 -10.587 5.222 1.00 91.56 296 GLU A CA 1
ATOM 2196 C C . GLU A 1 296 ? -27.124 -9.628 6.384 1.00 91.56 296 GLU A C 1
ATOM 2198 O O . GLU A 1 296 ? -26.572 -8.545 6.192 1.00 91.56 296 GLU A O 1
ATOM 2203 N N . LEU A 1 297 ? -27.558 -10.024 7.578 1.00 92.00 297 LEU A N 1
ATOM 2204 C CA . LEU A 1 297 ? -27.307 -9.314 8.824 1.00 92.00 297 LEU A CA 1
ATOM 2205 C C . LEU A 1 297 ? -26.959 -10.340 9.896 1.00 92.00 297 LEU A C 1
ATOM 2207 O O . LEU A 1 297 ? -27.734 -11.261 10.165 1.00 92.00 297 LEU A O 1
ATOM 2211 N N . ARG A 1 298 ? -25.787 -10.189 10.506 1.00 90.44 298 ARG A N 1
ATOM 2212 C CA . ARG A 1 298 ? -25.282 -11.087 11.541 1.00 90.44 298 ARG A CA 1
ATOM 2213 C C . ARG A 1 298 ? -24.710 -10.291 12.692 1.00 90.44 298 ARG A C 1
ATOM 2215 O O . ARG A 1 298 ? -23.983 -9.326 12.499 1.00 90.44 298 ARG A O 1
ATOM 2222 N N . PHE A 1 299 ? -24.996 -10.770 13.890 1.00 90.12 299 PHE A N 1
ATOM 2223 C CA . PHE A 1 299 ? -24.469 -10.214 15.121 1.00 90.12 299 PHE A CA 1
ATOM 2224 C C . PHE A 1 299 ? -23.494 -11.208 15.738 1.00 90.12 299 PHE A C 1
ATOM 2226 O O . PHE A 1 299 ? -23.840 -12.376 15.953 1.00 90.12 299 PHE A O 1
ATOM 2233 N N . LEU A 1 300 ? -22.274 -10.760 16.014 1.00 87.19 300 LEU A N 1
ATOM 2234 C CA . LEU A 1 300 ? -21.260 -11.544 16.706 1.00 87.19 300 LEU A CA 1
ATOM 2235 C C . LEU A 1 300 ? -20.942 -10.871 18.035 1.00 87.19 300 LEU A C 1
ATOM 2237 O O . LEU A 1 300 ? -20.491 -9.736 18.068 1.00 87.19 300 LEU A O 1
ATOM 2241 N N . GLN A 1 301 ? -21.150 -11.583 19.135 1.00 84.75 301 GLN A N 1
ATOM 2242 C CA . GLN A 1 301 ? -20.677 -11.137 20.435 1.00 84.75 301 GLN A CA 1
ATOM 2243 C C . GLN A 1 301 ? -19.197 -11.494 20.568 1.00 84.75 301 GLN A C 1
ATOM 2245 O O . GLN A 1 301 ? -18.841 -12.680 20.562 1.00 84.75 301 GLN A O 1
ATOM 2250 N N . THR A 1 302 ? -18.348 -10.485 20.725 1.00 80.00 302 THR A N 1
ATOM 2251 C CA . THR A 1 302 ? -16.946 -10.640 21.127 1.00 80.00 302 THR A CA 1
ATOM 2252 C C . THR A 1 302 ? -16.749 -10.143 22.557 1.00 80.00 302 THR A C 1
ATOM 2254 O O . THR A 1 302 ? -17.708 -9.784 23.250 1.00 80.00 302 THR A O 1
ATOM 2257 N N . ARG A 1 303 ? -15.499 -10.196 23.032 1.00 70.81 303 ARG A N 1
ATOM 2258 C CA . ARG A 1 303 ? -15.111 -9.616 24.323 1.00 70.81 303 ARG A CA 1
ATOM 2259 C C . ARG A 1 303 ? -15.180 -8.088 24.297 1.00 70.81 303 ARG A C 1
ATOM 2261 O O . ARG A 1 303 ? -15.512 -7.505 25.320 1.00 70.81 303 ARG A O 1
ATOM 2268 N N . ASP A 1 304 ? -14.924 -7.495 23.135 1.00 71.81 304 ASP A N 1
ATOM 2269 C CA . ASP A 1 304 ? -14.859 -6.042 22.942 1.00 71.81 304 ASP A CA 1
ATOM 2270 C C . ASP A 1 304 ? -16.235 -5.420 22.677 1.00 71.81 304 ASP A C 1
ATOM 2272 O O . ASP A 1 304 ? -16.406 -4.213 22.800 1.00 71.81 304 ASP A O 1
ATOM 2276 N N . GLY A 1 305 ? -17.242 -6.245 22.375 1.00 77.88 305 GLY A N 1
ATOM 2277 C CA . GLY A 1 305 ? -18.638 -5.833 22.284 1.00 77.88 305 GLY A CA 1
ATOM 2278 C C . GLY A 1 305 ? -19.386 -6.560 21.177 1.00 77.88 305 GLY A C 1
ATOM 2279 O O . GLY A 1 305 ? -19.047 -7.686 20.800 1.00 77.88 305 GLY A O 1
ATOM 2280 N N . LEU A 1 306 ? -20.463 -5.947 20.696 1.00 86.38 306 LEU A N 1
ATOM 2281 C CA . LEU A 1 306 ? -21.267 -6.508 19.621 1.00 86.38 306 LEU A CA 1
ATOM 2282 C C . LEU A 1 306 ? -20.692 -6.082 18.264 1.00 86.38 306 LEU A C 1
ATOM 2284 O O . LEU A 1 306 ? -20.590 -4.895 17.986 1.00 86.38 306 LEU A O 1
ATOM 2288 N N . LEU A 1 307 ? -20.342 -7.036 17.408 1.00 89.31 307 LEU A N 1
ATOM 2289 C CA . LEU A 1 307 ? -19.993 -6.791 16.009 1.00 89.31 307 LEU A CA 1
ATOM 2290 C C . LEU A 1 307 ? -21.211 -7.005 15.116 1.00 89.31 307 LEU A C 1
ATOM 2292 O O . LEU A 1 307 ? -21.895 -8.029 15.224 1.00 89.31 307 LEU A O 1
ATOM 2296 N N . VAL A 1 308 ? -21.441 -6.070 14.199 1.00 90.25 308 VAL A N 1
ATOM 2297 C CA . VAL A 1 308 ? -22.527 -6.134 13.216 1.00 90.25 308 VAL A CA 1
ATOM 2298 C C . VAL A 1 308 ? -21.935 -6.371 11.836 1.00 90.25 308 VAL A C 1
ATOM 2300 O O . VAL A 1 308 ? -21.278 -5.504 11.281 1.00 90.25 308 VAL A O 1
ATOM 2303 N N . TYR A 1 309 ? -22.194 -7.537 11.262 1.00 91.75 309 TYR A N 1
ATOM 2304 C CA . TYR A 1 309 ? -21.864 -7.841 9.873 1.00 91.75 309 TYR A CA 1
ATOM 2305 C C . TYR A 1 309 ? -23.097 -7.623 9.018 1.00 91.75 309 TYR A C 1
ATOM 2307 O O . TYR A 1 309 ? -24.149 -8.208 9.296 1.00 91.75 309 TYR A O 1
ATOM 2315 N N . LEU A 1 310 ? -22.968 -6.823 7.966 1.00 92.44 310 LEU A N 1
ATOM 2316 C CA . LEU A 1 310 ? -24.067 -6.549 7.056 1.00 92.44 310 LEU A CA 1
ATOM 2317 C C . LEU A 1 310 ? -23.626 -6.602 5.598 1.00 92.44 310 LEU A C 1
ATOM 2319 O O . LEU A 1 310 ? -22.555 -6.129 5.236 1.00 92.44 310 LEU A O 1
ATOM 2323 N N . THR A 1 311 ? -24.474 -7.189 4.760 1.00 94.50 311 THR A N 1
ATOM 2324 C CA . THR A 1 311 ? -24.295 -7.211 3.306 1.00 94.50 311 THR A CA 1
ATOM 2325 C C . THR A 1 311 ? -25.388 -6.383 2.651 1.00 94.50 311 THR A C 1
ATOM 2327 O O . THR A 1 311 ? -26.578 -6.664 2.825 1.00 94.50 311 THR A O 1
ATOM 2330 N N . LEU A 1 312 ? -24.991 -5.360 1.902 1.00 92.69 312 LEU A N 1
ATOM 2331 C CA . LEU A 1 312 ? -25.874 -4.468 1.160 1.00 92.69 312 LEU A CA 1
ATOM 2332 C C . LEU A 1 312 ? -25.898 -4.864 -0.308 1.00 92.69 312 LEU A C 1
ATOM 2334 O O . LEU A 1 312 ? -24.849 -5.103 -0.900 1.00 92.69 312 LEU A O 1
ATOM 2338 N N . ARG A 1 313 ? -27.091 -4.856 -0.903 1.00 90.94 313 ARG A N 1
ATOM 2339 C CA . ARG A 1 313 ? -27.237 -4.871 -2.357 1.00 90.94 313 ARG A CA 1
ATOM 2340 C C . ARG A 1 313 ? -27.363 -3.453 -2.872 1.00 90.94 313 ARG A C 1
ATOM 2342 O O . ARG A 1 313 ? -28.247 -2.723 -2.426 1.00 90.94 313 ARG A O 1
ATOM 2349 N N . LEU A 1 314 ? -26.493 -3.091 -3.801 1.00 90.38 314 LEU A N 1
ATOM 2350 C CA . LEU A 1 314 ? -26.495 -1.806 -4.486 1.00 90.38 314 LEU A CA 1
ATOM 2351 C C . LEU A 1 314 ? -26.631 -2.038 -5.989 1.00 90.38 314 LEU A C 1
ATOM 2353 O O . LEU A 1 314 ? -26.363 -3.126 -6.480 1.00 90.38 314 LEU A O 1
ATOM 2357 N N . ASP A 1 315 ? -27.078 -1.024 -6.725 1.00 89.75 315 ASP A N 1
ATOM 2358 C CA . ASP A 1 315 ? -27.232 -1.150 -8.174 1.00 89.75 315 ASP A CA 1
ATOM 2359 C C . ASP A 1 315 ? -25.857 -1.392 -8.840 1.00 89.75 315 ASP A C 1
ATOM 2361 O O . ASP A 1 315 ? -24.912 -0.670 -8.505 1.00 89.75 315 ASP A O 1
ATOM 2365 N N . PRO A 1 316 ? -25.714 -2.345 -9.786 1.00 89.88 316 PRO A N 1
ATOM 2366 C CA . PRO A 1 316 ? -24.439 -2.635 -10.453 1.00 89.88 316 PRO A CA 1
ATOM 2367 C C . PRO A 1 316 ? -23.827 -1.448 -11.213 1.00 89.88 316 PRO A C 1
ATOM 2369 O O . PRO A 1 316 ? -22.629 -1.445 -11.485 1.00 89.88 316 PRO A O 1
ATOM 2372 N N . GLY A 1 317 ? -24.640 -0.457 -11.591 1.00 90.69 317 GLY A N 1
ATOM 2373 C CA . GLY A 1 317 ? -24.205 0.796 -12.204 1.00 90.69 317 GLY A CA 1
ATOM 2374 C C . GLY A 1 317 ? -23.776 1.869 -11.199 1.00 90.69 317 GLY A C 1
ATOM 2375 O O . GLY A 1 317 ? -23.358 2.947 -11.620 1.00 90.69 317 GLY A O 1
ATOM 2376 N N . THR A 1 318 ? -23.868 1.606 -9.890 1.00 90.69 318 THR A N 1
ATOM 2377 C CA . THR A 1 318 ? -23.417 2.530 -8.839 1.00 90.69 318 THR A CA 1
ATOM 2378 C C . THR A 1 318 ? -21.892 2.661 -8.884 1.00 90.69 318 THR A C 1
ATOM 2380 O O . THR A 1 318 ? -21.194 1.647 -8.787 1.00 90.69 318 THR A O 1
ATOM 2383 N N . PRO A 1 319 ? -21.335 3.882 -8.976 1.00 93.38 319 PRO A N 1
ATOM 2384 C CA . PRO A 1 319 ? -19.900 4.088 -8.843 1.00 93.38 319 PRO A CA 1
ATOM 2385 C C . PRO A 1 319 ? -19.381 3.546 -7.507 1.00 93.38 319 PRO A C 1
ATOM 2387 O O . PRO A 1 319 ? -20.003 3.739 -6.464 1.00 93.38 319 PRO A O 1
ATOM 2390 N N . LEU A 1 320 ? -18.204 2.916 -7.514 1.00 84.75 320 LEU A N 1
ATOM 2391 C CA . LEU A 1 320 ? -17.615 2.329 -6.304 1.00 84.75 320 LEU A CA 1
ATOM 2392 C C . LEU A 1 320 ? -17.455 3.355 -5.165 1.00 84.75 320 LEU A C 1
ATOM 2394 O O . LEU A 1 320 ? -17.674 3.025 -4.002 1.00 84.75 320 LEU A O 1
ATOM 2398 N N . ALA A 1 321 ? -17.127 4.606 -5.502 1.00 82.31 321 ALA A N 1
ATOM 2399 C CA . ALA A 1 321 ? -17.034 5.698 -4.533 1.00 82.31 321 ALA A CA 1
ATOM 2400 C C . ALA A 1 321 ? -18.376 5.969 -3.830 1.00 82.31 321 ALA A C 1
ATOM 2402 O O . ALA A 1 321 ? -18.412 6.120 -2.611 1.00 82.31 321 ALA A O 1
ATOM 2403 N N . ASP A 1 322 ? -19.483 5.955 -4.575 1.00 88.69 322 ASP A N 1
ATOM 2404 C CA . ASP A 1 322 ? -20.827 6.168 -4.029 1.00 88.69 322 ASP A CA 1
ATOM 2405 C C . ASP A 1 322 ? -21.296 4.959 -3.210 1.00 88.69 322 ASP A C 1
ATOM 2407 O O . ASP A 1 322 ? -21.954 5.118 -2.179 1.00 88.69 322 ASP A O 1
ATOM 2411 N N . ALA A 1 323 ? -20.925 3.747 -3.636 1.00 88.88 323 ALA A N 1
ATOM 2412 C CA . ALA A 1 323 ? -21.169 2.525 -2.877 1.00 88.88 323 ALA A CA 1
ATOM 2413 C C . ALA A 1 323 ? -20.458 2.559 -1.516 1.00 88.88 323 ALA A C 1
ATOM 2415 O O . ALA A 1 323 ? -21.075 2.260 -0.490 1.00 88.88 323 ALA A O 1
ATOM 2416 N N . HIS A 1 324 ? -19.195 2.992 -1.493 1.00 85.62 324 HIS A N 1
ATOM 2417 C CA . HIS A 1 324 ? -18.432 3.161 -0.260 1.00 85.62 324 HIS A CA 1
ATOM 2418 C C . HIS A 1 324 ? -19.004 4.280 0.616 1.00 85.62 324 HIS A C 1
ATOM 2420 O O . HIS A 1 324 ? -19.183 4.080 1.813 1.00 85.62 324 HIS A O 1
ATOM 2426 N N . ALA A 1 325 ? -19.341 5.440 0.042 1.00 87.56 325 ALA A N 1
ATOM 2427 C CA . ALA A 1 325 ? -19.936 6.545 0.794 1.00 87.56 325 ALA A CA 1
ATOM 2428 C C . ALA A 1 325 ? -21.237 6.115 1.492 1.00 87.56 325 ALA A C 1
ATOM 2430 O O . ALA A 1 325 ? -21.448 6.419 2.665 1.00 87.56 325 ALA A O 1
ATOM 2431 N N . ARG A 1 326 ? -22.075 5.336 0.796 1.00 90.38 326 ARG A N 1
ATOM 2432 C CA . ARG A 1 326 ? -23.324 4.802 1.348 1.00 90.38 326 ARG A CA 1
ATOM 2433 C C . ARG A 1 326 ? -23.086 3.744 2.428 1.00 90.38 326 ARG A C 1
ATOM 2435 O O . ARG A 1 326 ? -23.800 3.731 3.427 1.00 90.38 326 ARG A O 1
ATOM 2442 N N . ALA A 1 327 ? -22.085 2.880 2.253 1.00 89.75 327 ALA A N 1
ATOM 2443 C CA . ALA A 1 327 ? -21.676 1.917 3.274 1.00 89.75 327 ALA A CA 1
ATOM 2444 C C . ALA A 1 327 ? -21.201 2.618 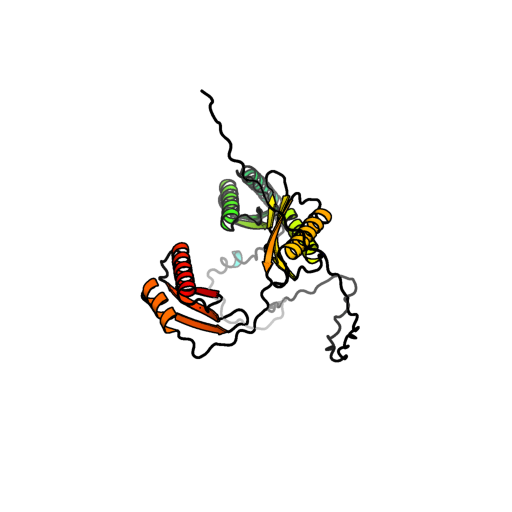4.558 1.00 89.75 327 ALA A C 1
ATOM 2446 O O . ALA A 1 327 ? -21.705 2.304 5.636 1.00 89.75 327 ALA A O 1
ATOM 2447 N N . SER A 1 328 ? -20.318 3.615 4.433 1.00 89.81 328 SER A N 1
ATOM 2448 C CA . SER A 1 328 ? -19.803 4.402 5.562 1.00 89.81 328 SER A CA 1
ATOM 2449 C C . SER A 1 328 ? -20.901 5.192 6.278 1.00 89.81 328 SER A C 1
ATOM 2451 O O . SER A 1 328 ? -20.912 5.268 7.504 1.00 89.81 328 SER A O 1
ATOM 2453 N N . GLU A 1 329 ? -21.862 5.750 5.536 1.00 92.75 329 GLU A N 1
ATOM 2454 C CA . GLU A 1 329 ? -23.022 6.428 6.123 1.00 92.75 329 GLU A CA 1
ATOM 2455 C C . GLU A 1 329 ? -23.867 5.475 6.985 1.00 92.75 329 GLU A C 1
ATOM 2457 O O . GLU A 1 329 ? -24.285 5.830 8.088 1.00 92.75 329 GLU A O 1
ATOM 2462 N N . ILE A 1 330 ? -24.127 4.262 6.492 1.00 92.94 330 ILE A N 1
ATOM 2463 C CA . ILE A 1 330 ? -24.909 3.247 7.210 1.00 92.94 330 ILE A CA 1
ATOM 2464 C C . ILE A 1 330 ? -24.168 2.764 8.457 1.00 92.94 330 ILE A C 1
ATOM 2466 O O . ILE A 1 330 ? -24.781 2.666 9.519 1.00 92.94 330 ILE A O 1
ATOM 2470 N N . GLU A 1 331 ? -22.869 2.488 8.340 1.00 92.12 331 GLU A N 1
ATOM 2471 C CA . GLU A 1 331 ? -21.995 2.129 9.460 1.00 92.12 331 GLU A CA 1
ATOM 2472 C C . GLU A 1 331 ? -22.079 3.165 10.585 1.00 92.12 331 GLU A C 1
ATOM 2474 O O . GLU A 1 331 ? -22.378 2.818 11.730 1.00 92.12 331 GLU A O 1
ATOM 2479 N N . GLU A 1 332 ? -21.901 4.443 10.250 1.00 90.25 332 GLU A N 1
ATOM 2480 C CA . GLU A 1 332 ? -21.906 5.523 11.231 1.00 90.25 332 GLU A CA 1
ATOM 2481 C C . GLU A 1 332 ? -23.286 5.687 11.889 1.00 90.25 332 GLU A C 1
ATOM 2483 O O . GLU A 1 332 ? -23.387 5.800 13.111 1.00 90.25 332 GLU A O 1
ATOM 2488 N N . ARG A 1 333 ? -24.377 5.604 11.114 1.00 92.62 333 ARG A N 1
ATOM 2489 C CA . ARG A 1 333 ? -25.746 5.637 11.662 1.00 92.62 333 ARG A CA 1
ATOM 2490 C C . ARG A 1 333 ? -26.017 4.475 12.620 1.00 92.62 333 ARG A C 1
ATOM 2492 O O . ARG A 1 333 ? -26.660 4.675 13.651 1.00 92.62 333 ARG A O 1
ATOM 2499 N N . ILE A 1 334 ? -25.540 3.268 12.305 1.00 90.38 334 ILE A N 1
ATOM 2500 C CA . ILE A 1 334 ? -25.682 2.099 13.185 1.00 90.38 334 ILE A CA 1
ATOM 2501 C C . ILE A 1 334 ? -24.895 2.318 14.478 1.00 90.38 334 ILE A C 1
ATOM 2503 O O . ILE A 1 334 ? -25.449 2.107 15.556 1.00 90.38 334 ILE A O 1
ATOM 2507 N N . ARG A 1 335 ? -23.648 2.795 14.384 1.00 87.62 335 ARG A N 1
ATOM 2508 C CA . ARG A 1 335 ? -22.792 3.085 15.545 1.00 87.62 335 ARG A CA 1
ATOM 2509 C C . ARG A 1 335 ? -23.422 4.138 16.468 1.00 87.62 335 ARG A C 1
ATOM 2511 O O . ARG A 1 335 ? -23.391 3.991 17.686 1.00 87.62 335 ARG A O 1
ATOM 2518 N N . GLN A 1 336 ? -24.074 5.154 15.898 1.00 88.25 336 GLN A N 1
ATOM 2519 C CA . GLN A 1 336 ? -24.800 6.182 16.654 1.00 88.25 336 GLN A CA 1
ATOM 2520 C C . GLN A 1 336 ? -26.077 5.652 17.320 1.00 88.25 336 GLN A C 1
ATOM 2522 O O . GLN A 1 336 ? -26.367 5.996 18.466 1.00 88.25 336 GLN A O 1
ATOM 2527 N N . ALA A 1 337 ? -26.849 4.817 16.621 1.00 87.88 337 ALA A N 1
ATOM 2528 C CA . ALA A 1 337 ? -28.089 4.253 17.151 1.00 87.88 337 ALA A CA 1
ATOM 2529 C C . ALA A 1 337 ? -27.850 3.152 18.197 1.00 87.88 337 ALA A C 1
ATOM 2531 O O . ALA A 1 337 ? -28.725 2.883 19.025 1.00 87.88 337 ALA A O 1
ATOM 2532 N N . ARG A 1 338 ? -26.687 2.492 18.150 1.00 83.88 338 ARG A N 1
ATOM 2533 C CA . ARG A 1 338 ? -26.345 1.336 18.982 1.00 83.88 338 ARG A CA 1
ATOM 2534 C C . ARG A 1 338 ? -24.954 1.486 19.604 1.00 83.88 338 ARG A C 1
ATOM 2536 O O . ARG A 1 338 ? -23.998 0.902 19.106 1.00 83.88 338 ARG A O 1
ATOM 2543 N N . PRO A 1 339 ? -24.833 2.202 20.737 1.00 82.50 339 PRO A N 1
ATOM 2544 C CA . PRO A 1 339 ? -23.559 2.357 21.446 1.00 82.50 339 PRO A 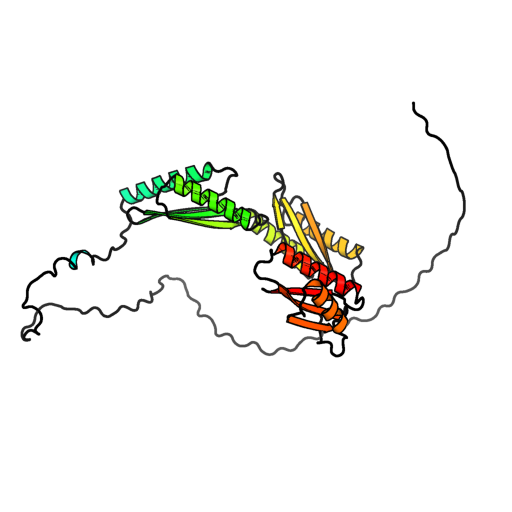CA 1
ATOM 2545 C C . PRO A 1 339 ? -22.984 1.047 22.014 1.00 82.50 339 PRO A C 1
ATOM 2547 O O . PRO A 1 339 ? -21.837 1.014 22.443 1.00 82.50 339 PRO A O 1
ATOM 2550 N N . ASP A 1 340 ? -23.782 -0.026 22.063 1.00 82.19 340 ASP A N 1
ATOM 2551 C CA . ASP A 1 340 ? -23.361 -1.385 22.429 1.00 82.19 340 ASP A CA 1
ATOM 2552 C C . ASP A 1 340 ? -22.614 -2.118 21.298 1.00 82.19 340 ASP A C 1
ATOM 2554 O O . ASP A 1 340 ? -22.015 -3.175 21.528 1.00 82.19 340 ASP A O 1
ATOM 2558 N N . VAL A 1 341 ? -22.654 -1.568 20.080 1.00 85.62 341 VAL A N 1
ATOM 2559 C CA . VAL A 1 341 ? -21.924 -2.076 18.921 1.00 85.62 341 VAL A CA 1
ATOM 2560 C C . VAL A 1 341 ? -20.491 -1.570 18.965 1.00 85.62 341 VAL A C 1
ATOM 2562 O O . VAL A 1 341 ? -20.236 -0.372 18.884 1.00 85.62 341 VAL A O 1
ATOM 2565 N N . ALA A 1 342 ? -19.556 -2.508 19.077 1.00 82.81 342 ALA A N 1
ATOM 2566 C CA . ALA A 1 342 ? -18.129 -2.223 19.046 1.00 82.81 342 ALA A CA 1
ATOM 2567 C C . ALA A 1 342 ? -17.662 -1.873 17.632 1.00 82.81 342 ALA A C 1
ATOM 2569 O O . ALA A 1 342 ? -16.843 -0.976 17.466 1.00 82.81 342 ALA A O 1
ATOM 2570 N N . ASP A 1 343 ? -18.189 -2.573 16.623 1.00 85.94 343 ASP A N 1
ATOM 2571 C CA . ASP A 1 343 ? -17.803 -2.352 15.233 1.00 85.94 343 ASP A CA 1
ATOM 2572 C C . ASP A 1 343 ? -18.867 -2.843 14.236 1.00 85.94 343 ASP A C 1
ATOM 2574 O O . ASP A 1 343 ? -19.665 -3.743 14.532 1.00 85.94 343 ASP A O 1
ATOM 2578 N N . VAL A 1 344 ? -18.880 -2.245 13.044 1.00 88.50 344 VAL A N 1
ATOM 2579 C CA . VAL A 1 344 ? -19.833 -2.533 11.967 1.00 88.50 344 VAL A CA 1
ATOM 2580 C C . VAL A 1 344 ? -19.067 -2.799 10.678 1.00 88.50 344 VAL A C 1
ATOM 2582 O O . VAL A 1 344 ? -18.388 -1.929 10.154 1.00 88.50 344 VAL A O 1
ATOM 2585 N N . ILE A 1 345 ? -19.225 -3.999 10.129 1.00 91.06 345 ILE A N 1
ATOM 2586 C CA . ILE A 1 345 ? -18.537 -4.438 8.917 1.00 91.06 345 ILE A CA 1
ATOM 2587 C C . ILE A 1 345 ? -19.551 -4.517 7.783 1.00 91.06 345 ILE A C 1
ATOM 2589 O O . ILE A 1 345 ? -20.466 -5.349 7.802 1.00 91.06 345 ILE A O 1
ATOM 2593 N N . VAL A 1 346 ? -19.368 -3.648 6.789 1.00 92.19 346 VAL A N 1
ATOM 2594 C CA . VAL A 1 346 ? -20.253 -3.523 5.631 1.00 92.19 346 VAL A CA 1
ATOM 2595 C C . VAL A 1 346 ? -19.618 -4.143 4.396 1.00 92.19 346 VAL A C 1
ATOM 2597 O O . VAL A 1 346 ? -18.596 -3.681 3.899 1.00 92.19 346 VAL A O 1
ATOM 2600 N N . HIS A 1 347 ? -20.269 -5.165 3.854 1.00 91.50 347 HIS A N 1
ATOM 2601 C CA . HIS A 1 347 ? -19.979 -5.689 2.528 1.00 91.50 347 HIS A CA 1
ATOM 2602 C C . HIS A 1 347 ? -20.993 -5.131 1.523 1.00 91.50 347 HIS A C 1
ATOM 2604 O O . HIS A 1 347 ? -22.193 -5.111 1.800 1.00 91.50 347 HIS A O 1
ATOM 2610 N N . THR A 1 348 ? -2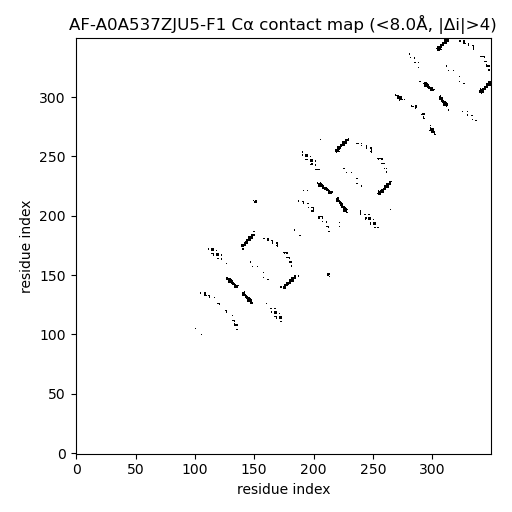0.530 -4.670 0.362 1.00 90.19 348 THR A N 1
ATOM 2611 C CA . THR A 1 348 ? -21.398 -4.215 -0.734 1.00 90.19 348 THR A CA 1
ATOM 2612 C C . THR A 1 348 ? -21.310 -5.191 -1.899 1.00 90.19 348 THR A C 1
ATOM 2614 O O . THR A 1 348 ? -20.224 -5.600 -2.305 1.00 90.19 348 THR A O 1
ATOM 2617 N N . GLU A 1 349 ? -22.469 -5.573 -2.423 1.00 90.19 349 GLU A N 1
ATOM 2618 C CA . GLU A 1 349 ? -22.615 -6.475 -3.561 1.00 90.19 349 GLU A CA 1
ATOM 2619 C C . GLU A 1 349 ? -23.544 -5.855 -4.618 1.00 90.19 349 GLU A C 1
ATOM 2621 O O . GLU A 1 349 ? -24.448 -5.093 -4.254 1.00 90.19 349 GLU A O 1
ATOM 2626 N N . PRO A 1 350 ? -23.352 -6.192 -5.906 1.00 82.56 350 PRO A N 1
ATOM 2627 C CA . PRO A 1 350 ? -24.263 -5.813 -6.986 1.00 82.56 350 PRO A CA 1
ATOM 2628 C C . PRO A 1 350 ? -25.609 -6.566 -6.972 1.00 82.56 350 PRO A C 1
ATOM 2630 O O . PRO A 1 350 ? -25.729 -7.652 -6.340 1.00 82.56 350 PRO A O 1
#

Sequence (350 aa):
MAGNPSSGRLDADARRGDLVRARGDRVRDRRRPQPDGGLLARLPALPECGAAGECAPLRQRPARLDCGPDRAGARPCGVCTRGLRCGAVRRSARARRCGPPDEAERRRVDEAEELALAAIAGLEPAVDVRRLRMRQAGPRQFADVVITAPPAAAVGQGHEAADRVEAAVHDALPGSDVVVHVEPEEDEAAIRERAHAAALGVAQVREVHNVSVLDVGGRTEVSLHLKLPGDLTLEDAHEVATAVERAIVERVPEVDTVQTHLEPLAEEGKGRQAYGVDAEAVVSIVREATGSAPRELRFLQTRDGLLVYLTLRLDPGTPLADAHARASEIEERIRQARPDVADVIVHTEP

Mean predicted aligned error: 21.14 Å